Protein 3K7U (pdb70)

Nearest PDB structures (foldseek):
  3k7u-assembly1_A-2  TM=1.008E+00  e=1.791E-24  Lama glama
  5nqw-assembly1_D  TM=9.575E-01  e=3.407E-17  Lama glama
  8tft-assembly2_H  TM=9.268E-01  e=5.668E-16  Homo sapiens
  7dc7-assembly1_A  TM=9.256E-01  e=2.870E-15  Homo sapiens
  5vf6-assembly1_A  TM=9.443E-01  e=1.377E-14  Gallus gallus

Sequence (217 aa):
QLQESGGGLVQAGGSLTLSCAASGRTFSNNAMGWFRQAPGKEEREFVAAISWTGGLLFYADSVNGRFTISRDNAKRTVTLQMNSLKPEDTAVYYCAARPQGDYVTAHYDYWGQGTQVTVSS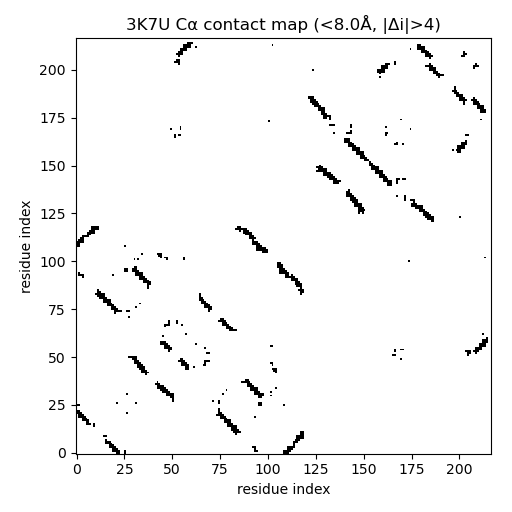VNSVTLVGVVHDIQSGFVYEDAVTQFTLTTTSIEKDHHTIRCFGELFSAEVKQKVKEGNVVCVNNGRLRLSPQLEPSYFPYIQVQPPHGQVAVIHGDR

Solvent-accessible surface area: 11402 Å² total; per-residue (Å²): 131,1,88,8,64,36,30,24,149,29,139,57,62,20,60,31,66,0,32,0,54,13,41,22,193,0,0,39,112,20,9,0,0,0,1,12,51,15,110,91,128,126,71,58,14,0,0,0,5,0,54,42,19,0,0,4,12,13,10,79,62,0,68,78,38,5,75,3,53,33,58,64,92,152,96,27,0,36,0,54,0,57,62,2,104,74,132,2,34,2,37,0,33,0,0,0,118,23,112,32,56,18,25,56,42,110,9,61,54,61,9,109,18,23,89,0,37,7,97,134,164,50,86,33,80,23,89,10,52,0,63,94,32,104,66,27,147,67,194,161,78,18,9,0,47,0,36,0,16,23,80,61,214,154,120,66,120,48,21,0,24,0,26,26,142,101,4,6,40,20,0,88,125,53,4,115,105,42,28,64,0,30,0,42,8,94,81,98,116,30,96,98,148,148,120,158,52,95,70,21,7,33,0,68,29,127,124,6,59,0,4,5,30,58,17,135,248

CATH classification: 2.60.40.10

Radius of gyration: 18.28 Å; Cα contacts (8 Å, |Δi|>4): 578; chains: 2; bounding box: 40×61×39 Å

Secondary structure (DSSP, 8-state):
-EEEE--EEE-TT--EEEEEEE-HHHHTT--EEEEEE-TTS--EEEEEE-SSS-EEEEETTTBTTEEEEEETTTTEEEEEE-S--GGG-EEEEEEEEESS-TTSS-EEEE---EEEEE-/----EEEEEEEEEEEEEESSSSEEEEEEEEEE---EEEEEEEEESHHHHHHHHHH--TT-EEEEEEEEEE---S-----EEEEE-TTT-EEEEEE---

B-factor: mean 31.29, std 9.38, range [11.21, 175.65]

Structure (mmCIF, N/CA/C/O backbone):
data_3K7U
#
_entry.id   3K7U
#
_cell.length_a   123.362
_cell.length_b   50.359
_cell.length_c   44.150
_cell.angle_alpha   90.00
_cell.angle_beta   108.97
_cell.angle_gamma   90.00
#
_symmetry.space_group_name_H-M   'C 1 2 1'
#
loop_
_entity.id
_entity.type
_entity.pdbx_description
1 polymer Antibody
2 polymer 'MP18 RNA editing complex protein'
3 water water
#
loop_
_atom_site.group_PDB
_atom_site.id
_atom_site.type_symbol
_atom_site.label_atom_id
_atom_site.label_alt_id
_atom_site.label_comp_id
_atom_site.label_asym_id
_atom_site.label_entity_id
_atom_site.label_seq_id
_atom_site.pdbx_PDB_ins_code
_atom_site.Cartn_x
_atom_site.Cartn_y
_atom_site.Cartn_z
_atom_site.occupancy
_atom_site.B_iso_or_equiv
_atom_site.auth_seq_id
_atom_site.auth_comp_id
_atom_site.auth_asym_id
_atom_site.auth_atom_id
_atom_site.pdbx_PDB_model_num
ATOM 1 N N . GLN A 1 3 ? 31.985 -42.973 16.003 1.00 39.25 3 GLN A N 1
ATOM 2 C CA . GLN A 1 3 ? 31.493 -44.295 15.469 1.00 38.73 3 GLN A CA 1
ATOM 3 C C . GLN A 1 3 ? 30.006 -44.277 14.975 1.00 37.14 3 GLN A C 1
ATOM 4 O O . GLN A 1 3 ? 29.081 -43.795 15.674 1.00 35.99 3 GLN A O 1
ATOM 10 N N . LEU A 1 4 ? 29.823 -44.810 13.763 1.00 35.35 4 LEU A N 1
ATOM 11 C CA . LEU A 1 4 ? 28.536 -44.881 13.065 1.00 34.55 4 LEU A CA 1
ATOM 12 C C . LEU A 1 4 ? 28.298 -46.295 12.532 1.00 33.33 4 LEU A C 1
ATOM 13 O O . LEU A 1 4 ? 29.177 -46.893 11.924 1.00 32.94 4 LEU A O 1
ATOM 18 N N . GLN A 1 5 ? 27.103 -46.820 12.733 1.00 33.09 5 GLN A N 1
ATOM 19 C CA . GLN A 1 5 ? 26.824 -48.178 12.292 1.00 33.73 5 GLN A CA 1
ATOM 20 C C . GLN A 1 5 ? 25.564 -48.212 11.496 1.00 31.89 5 GLN A C 1
ATOM 21 O O . GLN A 1 5 ? 24.486 -47.978 12.024 1.00 31.50 5 GLN A O 1
ATOM 27 N N . GLU A 1 6 ? 25.699 -48.528 10.221 1.00 31.43 6 GLU A N 1
ATOM 28 C CA . GLU A 1 6 ? 24.536 -48.724 9.381 1.00 31.07 6 GLU A CA 1
ATOM 29 C C . GLU A 1 6 ? 23.885 -50.059 9.623 1.00 31.55 6 GLU A C 1
ATOM 30 O O . GLU A 1 6 ? 24.556 -51.018 9.964 1.00 31.12 6 GLU A O 1
ATOM 36 N N . SER A 1 7 ? 22.573 -50.090 9.435 1.00 31.71 7 SER A N 1
ATOM 37 C CA . SER A 1 7 ? 21.819 -51.344 9.295 1.00 32.95 7 SER A CA 1
ATOM 38 C C . SER A 1 7 ? 20.640 -51.171 8.312 1.00 32.86 7 SER A C 1
ATOM 39 O O . SER A 1 7 ? 20.422 -50.069 7.742 1.00 31.81 7 SER A O 1
ATOM 42 N N . GLY A 1 8 ? 19.892 -52.255 8.099 1.00 32.30 8 GLY A N 1
ATOM 43 C CA . GLY A 1 8 ? 18.660 -52.174 7.298 1.00 32.33 8 GLY A CA 1
ATOM 44 C C . GLY A 1 8 ? 18.818 -52.542 5.844 1.00 32.10 8 GLY A C 1
ATOM 45 O O . GLY A 1 8 ? 17.819 -52.682 5.112 1.00 33.73 8 GLY A O 1
ATOM 46 N N . GLY A 1 9 ? 20.051 -52.714 5.400 1.00 32.19 9 GLY A N 1
ATOM 47 C CA . GLY A 1 9 ? 20.318 -53.124 4.022 1.00 32.36 9 GLY A CA 1
ATOM 48 C C . GLY A 1 9 ? 19.757 -54.509 3.675 1.00 33.16 9 GLY A C 1
ATOM 49 O O . GLY A 1 9 ? 19.235 -55.244 4.541 1.00 32.81 9 GLY A O 1
ATOM 50 N N . GLY A 1 10 ? 19.867 -54.897 2.413 1.00 32.92 10 GLY A N 1
ATOM 51 C CA . GLY A 1 10 ? 19.316 -56.175 2.045 1.00 33.67 10 GLY A CA 1
ATOM 52 C C . GLY A 1 10 ? 19.163 -56.358 0.563 1.00 33.88 10 GLY A C 1
ATOM 53 O O . GLY A 1 10 ? 19.548 -55.491 -0.224 1.00 33.39 10 GLY A O 1
ATOM 54 N N . LEU A 1 11 ? 18.644 -57.538 0.213 1.00 34.34 11 LEU A N 1
ATOM 55 C CA . LEU A 1 11 ? 18.365 -57.927 -1.160 1.00 34.86 11 LEU A CA 1
ATOM 56 C C . LEU A 1 11 ? 16.861 -57.703 -1.276 1.00 35.63 11 LEU A C 1
ATOM 57 O O . LEU A 1 11 ? 16.110 -57.958 -0.320 1.00 36.74 11 LEU A O 1
ATOM 62 N N . VAL A 1 12 ? 16.437 -57.138 -2.396 1.00 35.61 12 VAL A N 1
ATOM 63 C CA . VAL A 1 12 ? 15.067 -56.674 -2.570 1.00 36.04 12 VAL A CA 1
ATOM 64 C C . VAL A 1 12 ? 14.834 -56.699 -4.057 1.00 36.11 12 VAL A C 1
ATOM 65 O O . VAL A 1 12 ? 15.786 -56.712 -4.838 1.00 36.22 12 VAL A O 1
ATOM 69 N N . GLN A 1 13 ? 13.575 -56.752 -4.463 1.00 36.66 13 GLN A N 1
ATOM 70 C CA . GLN A 1 13 ? 13.259 -56.806 -5.886 1.00 37.06 13 GLN A CA 1
ATOM 71 C C . GLN A 1 13 ? 12.918 -55.400 -6.302 1.00 35.96 13 GLN A C 1
ATOM 72 O O . GLN A 1 13 ? 12.478 -54.599 -5.466 1.00 36.13 13 GLN A O 1
ATOM 78 N N . ALA A 1 14 ? 13.147 -55.106 -7.578 1.00 35.29 14 ALA A N 1
ATOM 79 C CA . ALA A 1 14 ? 12.692 -53.860 -8.201 1.00 34.85 14 ALA A CA 1
ATOM 80 C C . ALA A 1 14 ? 11.239 -53.543 -7.832 1.00 33.93 14 ALA A C 1
ATOM 81 O O . ALA A 1 14 ? 10.387 -54.442 -7.854 1.00 33.58 14 ALA A O 1
ATOM 83 N N . GLY A 1 15 ? 10.971 -52.269 -7.502 1.00 32.46 15 GLY A N 1
ATOM 84 C CA . GLY A 1 15 ? 9.660 -51.812 -7.049 1.00 31.04 15 GLY A CA 1
ATOM 85 C C . GLY A 1 15 ? 9.598 -51.869 -5.546 1.00 30.36 15 GLY A C 1
ATOM 86 O O . GLY A 1 15 ? 8.705 -51.342 -4.931 1.00 29.00 15 GLY A O 1
ATOM 87 N N . GLY A 1 16 ? 10.563 -52.532 -4.930 1.00 30.94 16 GLY A N 1
ATOM 88 C CA . GLY A 1 16 ? 10.534 -52.716 -3.485 1.00 31.25 16 GLY A CA 1
ATOM 89 C C . GLY A 1 16 ? 10.917 -51.483 -2.662 1.00 31.10 16 GLY A C 1
ATOM 90 O O . GLY A 1 16 ? 11.219 -50.457 -3.218 1.00 31.41 16 GLY A O 1
ATOM 91 N N . SER A 1 17 ? 10.866 -51.625 -1.332 1.00 31.65 17 SER A N 1
ATOM 92 C CA . SER A 1 17 ? 11.254 -50.613 -0.361 1.00 32.49 17 SER A CA 1
ATOM 93 C C . SER A 1 17 ? 12.265 -51.179 0.622 1.00 32.61 17 SER A C 1
ATOM 94 O O . SER A 1 17 ? 12.315 -52.406 0.823 1.00 33.13 17 SER A O 1
ATOM 97 N N . LEU A 1 18 ? 12.999 -50.293 1.300 1.00 31.34 18 LEU A N 1
ATOM 98 C CA . LEU A 1 18 ? 13.856 -50.687 2.432 1.00 30.71 18 LEU A CA 1
ATOM 99 C C . LEU A 1 18 ? 14.021 -49.489 3.338 1.00 30.32 18 LEU A C 1
ATOM 100 O O . LEU A 1 18 ? 13.892 -48.334 2.876 1.00 29.88 18 LEU A O 1
ATOM 105 N N . THR A 1 19 ? 14.334 -49.747 4.599 1.00 29.70 19 THR A N 1
ATOM 106 C CA . THR A 1 19 ? 14.619 -48.679 5.546 1.00 30.64 19 THR A CA 1
ATOM 107 C C . THR A 1 19 ? 16.011 -48.865 6.134 1.00 30.14 19 THR A C 1
ATOM 108 O O . THR A 1 19 ? 16.242 -49.788 6.937 1.00 30.19 19 THR A O 1
ATOM 112 N N . LEU A 1 20 ? 16.933 -47.992 5.719 1.00 28.39 20 LEU A N 1
ATOM 113 C CA . LEU A 1 20 ? 18.282 -48.002 6.254 1.00 27.68 20 LEU A CA 1
ATOM 114 C C . LEU A 1 20 ? 18.349 -47.080 7.487 1.00 28.44 20 LEU A C 1
ATOM 115 O O . LEU A 1 20 ? 17.630 -46.040 7.602 1.00 28.11 20 LEU A O 1
ATOM 120 N N . SER A 1 21 ? 19.239 -47.444 8.399 1.00 27.85 21 SER A N 1
ATOM 121 C CA . SER A 1 21 ? 19.333 -46.756 9.640 1.00 29.26 21 SER A CA 1
ATOM 122 C C . SER A 1 21 ? 20.777 -46.657 10.020 1.00 29.87 21 SER A C 1
ATOM 123 O O . SER A 1 21 ? 21.585 -47.540 9.729 1.00 30.20 21 SER A O 1
ATOM 126 N N . CYS A 1 22 ? 21.118 -45.547 10.622 1.00 30.79 22 CYS A N 1
ATOM 127 C CA . CYS A 1 22 ? 22.459 -45.312 11.053 1.00 32.16 22 CYS A CA 1
ATOM 128 C C . CYS A 1 22 ? 22.374 -44.952 12.545 1.00 32.53 22 CYS A C 1
ATOM 129 O O . CYS A 1 22 ? 21.699 -43.963 12.912 1.00 31.76 22 CYS A O 1
ATOM 132 N N . ALA A 1 23 ? 23.022 -45.759 13.403 1.00 32.27 23 ALA A N 1
ATOM 133 C CA . ALA A 1 23 ? 23.107 -45.415 14.811 1.00 32.04 23 ALA A CA 1
ATOM 134 C C . ALA A 1 23 ? 24.464 -44.764 15.001 1.00 32.13 23 ALA A C 1
ATOM 135 O O . ALA A 1 23 ? 25.455 -45.218 14.442 1.00 31.57 23 ALA A O 1
ATOM 137 N N . ALA A 1 24 ? 24.471 -43.686 15.781 1.00 33.09 24 ALA A N 1
ATOM 138 C CA . ALA A 1 24 ? 25.609 -42.787 15.943 1.00 33.95 24 ALA A CA 1
ATOM 139 C C . ALA A 1 24 ? 25.979 -42.505 17.424 1.00 34.83 24 ALA A C 1
ATOM 140 O O . ALA A 1 24 ? 25.120 -42.391 18.299 1.00 34.24 24 ALA A O 1
ATOM 142 N N . SER A 1 25 ? 27.276 -42.364 17.668 1.00 36.24 25 SER A N 1
ATOM 143 C CA . SER A 1 25 ? 27.793 -41.927 18.970 1.00 37.32 25 SER A CA 1
ATOM 144 C C . SER A 1 25 ? 27.541 -40.440 19.218 1.00 38.32 25 SER A C 1
ATOM 145 O O . SER A 1 25 ? 27.518 -39.642 18.279 1.00 38.97 25 SER A O 1
ATOM 148 N N . GLY A 1 26 ? 27.353 -40.066 20.480 1.00 38.86 26 GLY A N 1
ATOM 149 C CA . GLY A 1 26 ? 27.058 -38.673 20.828 1.00 39.35 26 GLY A CA 1
ATOM 150 C C . GLY A 1 26 ? 28.009 -37.672 20.188 1.00 39.58 26 GLY A C 1
ATOM 151 O O . GLY A 1 26 ? 27.597 -36.666 19.633 1.00 39.42 26 GLY A O 1
ATOM 152 N N . ARG A 1 27 ? 29.292 -37.975 20.297 1.00 40.10 27 ARG A N 1
ATOM 153 C CA . ARG A 1 27 ? 30.416 -37.282 19.627 1.00 40.48 27 ARG A CA 1
ATOM 154 C C . ARG A 1 27 ? 30.253 -36.966 18.108 1.00 39.12 27 ARG A C 1
ATOM 155 O O . ARG A 1 27 ? 30.565 -35.852 17.665 1.00 38.83 27 ARG A O 1
ATOM 163 N N . THR A 1 28 ? 29.780 -37.947 17.326 1.00 37.52 28 THR A N 1
ATOM 164 C CA . THR A 1 28 ? 29.621 -37.779 15.877 1.00 36.38 28 THR A CA 1
ATOM 165 C C . THR A 1 28 ? 28.274 -37.096 15.469 1.00 36.23 28 THR A C 1
ATOM 166 O O . THR A 1 28 ? 28.211 -36.384 14.463 1.00 35.39 28 THR A O 1
ATOM 170 N N . PHE A 1 29 ? 27.244 -37.277 16.299 1.00 35.74 29 PHE A N 1
ATOM 171 C CA . PHE A 1 29 ? 25.860 -36.939 15.969 1.00 35.05 29 PHE A CA 1
ATOM 172 C C . PHE A 1 29 ? 25.452 -35.565 16.485 1.00 34.78 29 PHE A C 1
ATOM 173 O O . PHE A 1 29 ? 24.744 -34.808 15.796 1.00 34.91 29 PHE A O 1
ATOM 181 N N . SER A 1 30 ? 25.907 -35.228 17.687 1.00 33.53 30 SER A N 1
ATOM 182 C CA . SER A 1 30 ? 25.391 -34.049 18.365 1.00 33.65 30 SER A CA 1
ATOM 183 C C . SER A 1 30 ? 25.667 -32.786 17.558 1.00 31.79 30 SER A C 1
ATOM 184 O O . SER A 1 30 ? 26.795 -32.577 17.122 1.00 31.17 30 SER A O 1
ATOM 187 N N . ASN A 1 31 ? 24.644 -31.948 17.388 1.00 29.94 31 ASN A N 1
ATOM 188 C CA . ASN A 1 31 ? 24.802 -30.708 16.652 1.00 29.21 31 ASN A CA 1
ATOM 189 C C . ASN A 1 31 ? 25.306 -30.906 15.212 1.00 27.35 31 ASN A C 1
ATOM 190 O O . ASN A 1 31 ? 25.727 -29.946 14.576 1.00 26.93 31 ASN A O 1
ATOM 195 N N . ASN A 1 32 ? 25.325 -32.136 14.698 1.00 25.31 32 ASN A N 1
ATOM 196 C CA . ASN A 1 32 ? 26.001 -32.354 13.415 1.00 25.52 32 ASN A CA 1
ATOM 197 C C . ASN A 1 32 ? 25.023 -32.664 12.324 1.00 24.31 32 ASN A C 1
ATOM 198 O O . ASN A 1 32 ? 24.080 -33.404 12.560 1.00 24.82 32 ASN A O 1
ATOM 203 N N . ALA A 1 33 ? 25.273 -32.139 11.127 1.00 24.17 33 ALA A N 1
ATOM 204 C CA . ALA A 1 33 ? 24.547 -32.629 9.932 1.00 23.13 33 ALA A CA 1
ATOM 205 C C . ALA A 1 33 ? 24.942 -34.076 9.655 1.00 23.36 33 ALA A C 1
ATOM 206 O O . ALA A 1 33 ? 26.139 -34.451 9.856 1.00 22.65 33 ALA A O 1
ATOM 208 N N . MET A 1 34 ? 23.999 -34.871 9.109 1.00 22.35 34 MET A N 1
ATOM 209 C CA . MET A 1 34 ? 24.231 -36.306 8.805 1.00 22.93 34 MET A CA 1
ATOM 210 C C . MET A 1 34 ? 23.928 -36.597 7.300 1.00 23.98 34 MET A C 1
ATOM 211 O O . MET A 1 34 ? 23.007 -35.978 6.718 1.00 23.29 34 MET A O 1
ATOM 216 N N . GLY A 1 35 ? 24.671 -37.506 6.675 1.00 22.82 35 GLY A N 1
ATOM 217 C CA . GLY A 1 35 ? 24.495 -37.759 5.268 1.00 23.13 35 GLY A CA 1
ATOM 218 C C . GLY A 1 35 ? 24.484 -39.207 4.914 1.00 22.87 35 GLY A C 1
ATOM 219 O O . GLY A 1 35 ? 25.065 -40.049 5.695 1.00 22.62 35 GLY A O 1
ATOM 220 N N . TRP A 1 36 ? 23.791 -39.519 3.802 1.00 20.74 36 TRP A N 1
ATOM 221 C CA . TRP A 1 36 ? 23.912 -40.788 3.099 1.00 20.39 36 TRP A CA 1
ATOM 222 C C . TRP A 1 36 ? 24.538 -40.639 1.714 1.00 21.54 36 TRP A C 1
ATOM 223 O O . TRP A 1 36 ? 24.151 -39.787 0.882 1.00 21.12 36 TRP A O 1
ATOM 234 N N . PHE A 1 37 ? 25.542 -41.489 1.465 1.00 21.80 37 PHE A N 1
ATOM 235 C CA . PHE A 1 37 ? 26.169 -41.705 0.161 1.00 20.96 37 PHE A CA 1
ATOM 236 C C . PHE A 1 37 ? 26.024 -43.149 -0.253 1.00 22.94 37 PHE A C 1
ATOM 237 O O . PHE A 1 37 ? 25.703 -44.029 0.575 1.00 24.49 37 PHE A O 1
ATOM 245 N N . ARG A 1 38 ? 26.275 -43.423 -1.525 1.00 23.56 38 ARG A N 1
ATOM 246 C CA . ARG A 1 38 ? 26.256 -44.775 -2.022 1.00 24.04 38 ARG A CA 1
ATOM 247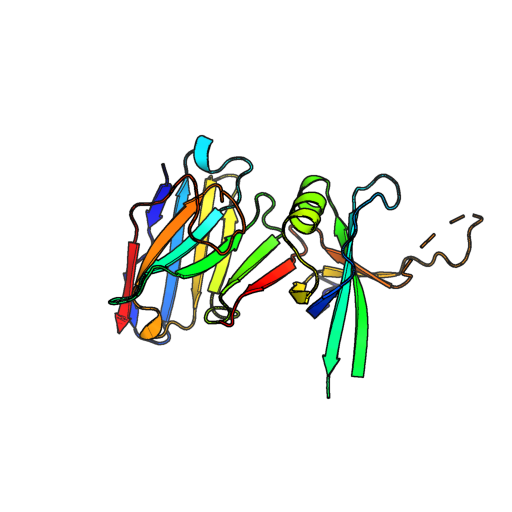 C C . ARG A 1 38 ? 27.356 -44.978 -3.052 1.00 24.52 38 ARG A C 1
ATOM 248 O O . ARG A 1 38 ? 27.830 -44.026 -3.664 1.00 25.66 38 ARG A O 1
ATOM 256 N N . GLN A 1 39 ? 27.782 -46.228 -3.241 1.00 24.73 39 GLN A N 1
ATOM 257 C CA . GLN A 1 39 ? 28.762 -46.529 -4.252 1.00 24.31 39 GLN A CA 1
ATOM 258 C C . GLN A 1 39 ? 28.379 -47.709 -5.058 1.00 24.99 39 GLN A C 1
ATOM 259 O O . GLN A 1 39 ? 28.368 -48.841 -4.545 1.00 23.92 39 GLN A O 1
ATOM 265 N N . ALA A 1 40 ? 28.075 -47.438 -6.318 1.00 24.83 40 ALA A N 1
ATOM 266 C CA . ALA A 1 40 ? 27.656 -48.452 -7.234 1.00 26.07 40 ALA A CA 1
ATOM 267 C C . ALA A 1 40 ? 28.871 -49.143 -7.834 1.00 26.78 40 ALA A C 1
ATOM 268 O O . ALA A 1 40 ? 29.951 -48.546 -7.886 1.00 25.07 40 ALA A O 1
ATOM 270 N N . PRO A 1 41 ? 28.683 -50.404 -8.326 1.00 27.89 41 PRO A N 1
ATOM 271 C CA . PRO A 1 41 ? 29.847 -51.069 -8.913 1.00 28.95 41 PRO A CA 1
ATOM 272 C C . PRO A 1 41 ? 30.447 -50.199 -10.022 1.00 29.33 41 PRO A C 1
ATOM 273 O O . PRO A 1 41 ? 29.704 -49.607 -10.793 1.00 31.39 41 PRO A O 1
ATOM 277 N N . GLY A 1 42 ? 31.768 -50.054 -10.047 1.00 29.10 42 GLY A N 1
ATOM 278 C CA . GLY A 1 42 ? 32.454 -49.323 -11.136 1.00 28.66 42 GLY A CA 1
ATOM 279 C C . GLY A 1 42 ? 32.389 -47.807 -11.068 1.00 27.74 42 GLY A C 1
ATOM 280 O O . GLY A 1 42 ? 32.838 -47.134 -12.002 1.00 29.15 42 GLY A O 1
ATOM 281 N N . LYS A 1 43 ? 31.862 -47.258 -9.978 1.00 26.96 43 LYS A N 1
ATOM 282 C CA . LYS A 1 43 ? 31.644 -45.788 -9.891 1.00 27.03 43 LYS A CA 1
ATOM 283 C C . LYS A 1 43 ? 32.176 -45.267 -8.600 1.00 26.29 43 LYS A C 1
ATOM 284 O O . LYS A 1 43 ? 32.380 -46.051 -7.636 1.00 24.93 43 LYS A O 1
ATOM 290 N N . GLU A 1 44 ? 32.470 -43.974 -8.565 1.00 25.77 44 GLU A N 1
ATOM 291 C CA A GLU A 1 44 ? 32.905 -43.396 -7.296 0.50 26.44 44 GLU A CA 1
ATOM 292 C CA B GLU A 1 44 ? 32.887 -43.335 -7.323 0.50 26.15 44 GLU A CA 1
ATOM 293 C C . GLU A 1 44 ? 31.656 -43.229 -6.440 1.00 26.17 44 GLU A C 1
ATOM 294 O O . GLU A 1 44 ? 30.514 -43.291 -6.924 1.00 25.88 44 GLU A O 1
ATOM 315 N N . ARG A 1 45 ? 31.866 -43.064 -5.163 1.00 26.41 45 ARG A N 1
ATOM 316 C CA . ARG A 1 45 ? 30.733 -42.868 -4.344 1.00 27.84 45 ARG A CA 1
ATOM 317 C C . ARG A 1 45 ? 30.055 -41.497 -4.565 1.00 26.10 45 ARG A C 1
ATOM 318 O O . ARG A 1 45 ? 30.737 -40.493 -4.830 1.00 26.19 45 ARG A O 1
ATOM 326 N N . GLU A 1 46 ? 28.732 -41.530 -4.497 1.00 23.80 46 GLU A N 1
ATOM 327 C CA . GLU A 1 46 ? 27.898 -40.381 -4.797 1.00 24.33 46 GLU A CA 1
ATOM 328 C C . GLU A 1 46 ? 26.910 -40.079 -3.712 1.00 22.93 46 GLU A C 1
ATOM 329 O O . GLU A 1 46 ? 26.528 -40.924 -2.890 1.00 18.62 46 GLU A O 1
ATOM 335 N N . PHE A 1 47 ? 26.465 -38.831 -3.754 1.00 23.62 47 PHE A N 1
ATOM 336 C CA . PHE A 1 47 ? 25.500 -38.317 -2.797 1.00 23.31 47 PHE A CA 1
ATOM 337 C C . PHE A 1 47 ? 24.139 -38.895 -3.012 1.00 23.17 47 PHE A C 1
ATOM 338 O O . PHE A 1 47 ? 23.709 -39.129 -4.132 1.00 20.44 47 PHE A O 1
ATOM 346 N N . VAL A 1 48 ? 23.482 -39.144 -1.888 1.00 22.69 48 VAL A N 1
ATOM 347 C CA . VAL A 1 48 ? 22.160 -39.634 -1.849 1.00 22.33 48 VAL A CA 1
ATOM 348 C C . VAL A 1 48 ? 21.249 -38.615 -1.157 1.00 23.46 48 VAL A C 1
ATOM 349 O O . VAL A 1 48 ? 20.347 -38.076 -1.814 1.00 23.28 48 VAL A O 1
ATOM 353 N N . ALA A 1 49 ? 21.515 -38.282 0.117 1.00 23.91 49 ALA A N 1
ATOM 354 C CA . ALA A 1 49 ? 20.625 -37.440 0.917 1.00 23.18 49 ALA A CA 1
ATOM 355 C C . ALA A 1 49 ? 21.420 -36.949 2.153 1.00 25.51 49 ALA A C 1
ATOM 356 O O . ALA A 1 49 ? 22.405 -37.604 2.540 1.00 26.25 49 ALA A O 1
ATOM 358 N N . ALA A 1 50 ? 21.029 -35.826 2.739 1.00 24.47 50 ALA A N 1
ATOM 359 C CA . ALA A 1 50 ? 21.678 -35.262 3.974 1.00 24.37 50 ALA A CA 1
ATOM 360 C C . ALA A 1 50 ? 20.625 -34.436 4.703 1.00 24.24 50 ALA A C 1
ATOM 361 O O . ALA A 1 50 ? 19.620 -33.980 4.085 1.00 23.34 50 ALA A O 1
ATOM 363 N N . ILE A 1 51 ? 20.821 -34.230 5.997 1.00 24.37 51 ILE A N 1
ATOM 364 C CA . ILE A 1 51 ? 19.798 -33.653 6.898 1.00 23.39 51 ILE A CA 1
ATOM 365 C C . ILE A 1 51 ? 20.520 -32.804 7.976 1.00 24.70 51 ILE A C 1
ATOM 366 O O . ILE A 1 51 ? 21.549 -33.244 8.577 1.00 24.99 51 ILE A O 1
ATOM 371 N N . SER A 1 52 ? 20.134 -31.562 8.126 1.00 24.00 52 SER A N 1
ATOM 372 C CA . SER A 1 52 ? 20.786 -30.703 9.111 1.00 24.56 52 SER A CA 1
ATOM 373 C C . SER A 1 52 ? 20.548 -31.203 10.546 1.00 25.42 52 SER A C 1
ATOM 374 O O . SER A 1 52 ? 19.779 -32.124 10.788 1.00 23.88 52 SER A O 1
ATOM 377 N N . TRP A 1 53 ? 21.207 -30.536 11.511 1.00 27.93 53 TRP A N 1
ATOM 378 C CA . TRP A 1 53 ? 21.011 -30.853 12.926 1.00 27.82 53 TRP A CA 1
ATOM 379 C C . TRP A 1 53 ? 19.501 -30.770 13.318 1.00 28.16 53 TRP A C 1
ATOM 380 O O . TRP A 1 53 ? 18.927 -31.720 13.902 1.00 27.32 53 TRP A O 1
ATOM 391 N N . THR A 1 54 ? 18.849 -29.643 12.998 1.00 27.32 54 THR A N 1
ATOM 392 C CA . THR A 1 54 ? 17.435 -29.480 13.380 1.00 27.22 54 THR A CA 1
ATOM 393 C C . THR A 1 54 ? 16.502 -30.435 12.619 1.00 26.30 54 THR A C 1
ATOM 394 O O . THR A 1 54 ? 15.352 -30.645 13.019 1.00 25.50 54 THR A O 1
ATOM 398 N N . GLY A 1 55 ? 16.972 -31.008 11.533 1.00 25.81 55 GLY A N 1
ATOM 399 C CA . GLY A 1 55 ? 16.071 -31.798 10.634 1.00 26.16 55 GLY A CA 1
ATOM 400 C C . GLY A 1 55 ? 15.191 -30.932 9.677 1.00 25.87 55 GLY A C 1
ATOM 401 O O . GLY A 1 55 ? 14.423 -31.464 8.878 1.00 27.30 55 GLY A O 1
ATOM 402 N N . GLY A 1 56 ? 15.315 -29.608 9.752 1.00 25.57 56 GLY A N 1
ATOM 403 C CA . GLY A 1 56 ? 14.522 -28.706 8.916 1.00 26.01 56 GLY A CA 1
ATOM 404 C C . GLY A 1 56 ? 15.096 -28.508 7.517 1.00 25.72 56 GLY A C 1
ATOM 405 O O . GLY A 1 56 ? 14.373 -28.115 6.632 1.00 26.59 56 GLY A O 1
ATOM 406 N N . LEU A 1 57 ? 16.385 -28.770 7.334 1.00 24.53 57 LEU A N 1
ATOM 407 C CA . LEU A 1 57 ? 17.075 -28.619 6.078 1.00 24.02 57 LEU A CA 1
ATOM 408 C C . LEU A 1 57 ? 17.575 -29.974 5.588 1.00 26.20 57 LEU A C 1
ATOM 409 O O . LEU A 1 57 ? 18.410 -30.672 6.269 1.00 25.03 57 LEU A O 1
ATOM 414 N N . LEU A 1 58 ? 17.081 -30.318 4.382 1.00 24.69 58 LEU A N 1
ATOM 415 C CA . LEU A 1 58 ? 17.340 -31.597 3.727 1.00 25.81 58 LEU A CA 1
ATOM 416 C C . LEU A 1 58 ? 17.990 -31.346 2.386 1.00 24.93 58 LEU A C 1
ATOM 417 O O . LEU A 1 58 ? 17.799 -30.235 1.759 1.00 24.75 58 LEU A O 1
ATOM 422 N N . PHE A 1 59 ? 18.828 -32.290 1.986 1.00 23.15 59 PHE A N 1
ATOM 423 C CA . PHE A 1 59 ? 19.385 -32.333 0.613 1.00 23.28 59 PHE A CA 1
ATOM 424 C C . PHE A 1 59 ? 19.094 -33.705 -0.017 1.00 22.91 59 PHE A C 1
ATOM 425 O O . PHE A 1 59 ? 19.238 -34.742 0.666 1.00 22.94 59 PHE A O 1
ATOM 433 N N . TYR A 1 60 ? 18.671 -33.713 -1.283 1.00 23.12 60 TYR A N 1
ATOM 434 C CA . TYR A 1 60 ? 18.409 -34.954 -2.063 1.00 24.25 60 TYR A CA 1
ATOM 435 C C . TYR A 1 60 ? 19.095 -34.917 -3.456 1.00 24.92 60 TYR A C 1
ATOM 436 O O . TYR A 1 60 ? 19.023 -33.898 -4.179 1.00 23.73 60 TYR A O 1
ATOM 445 N N . ALA A 1 61 ? 19.766 -36.022 -3.812 1.00 22.50 61 ALA A N 1
ATOM 446 C CA . ALA A 1 61 ? 20.286 -36.214 -5.143 1.00 23.49 61 ALA A CA 1
ATOM 447 C C . ALA A 1 61 ? 19.068 -36.234 -6.095 1.00 23.85 61 ALA A C 1
ATOM 448 O O . ALA A 1 61 ? 18.014 -36.780 -5.763 1.00 22.25 61 ALA A O 1
ATOM 450 N N . ASP A 1 62 ? 19.206 -35.597 -7.244 1.00 25.68 62 ASP A N 1
ATOM 451 C CA . ASP A 1 62 ? 18.050 -35.513 -8.142 1.00 28.45 62 ASP A CA 1
ATOM 452 C C . ASP A 1 62 ? 17.580 -36.912 -8.587 1.00 29.23 62 ASP A C 1
ATOM 453 O O . ASP A 1 62 ? 16.377 -37.131 -8.675 1.00 30.61 62 ASP A O 1
ATOM 458 N N . SER A 1 63 ? 18.499 -37.878 -8.718 1.00 29.29 63 SER A N 1
ATOM 459 C CA . SER A 1 63 ? 18.124 -39.281 -9.049 1.00 30.30 63 SER A CA 1
ATOM 460 C C . SER A 1 63 ? 17.270 -40.067 -8.024 1.00 30.14 63 SER A C 1
ATOM 461 O O . SER A 1 63 ? 16.826 -41.173 -8.303 1.00 30.78 63 SER A O 1
ATOM 464 N N . VAL A 1 64 ? 17.074 -39.502 -6.836 1.00 28.99 64 VAL A N 1
ATOM 465 C CA . VAL A 1 64 ? 16.490 -40.176 -5.699 1.00 28.52 64 VAL A CA 1
ATOM 466 C C . VAL A 1 64 ? 15.318 -39.334 -5.163 1.00 29.27 64 VAL A C 1
ATOM 467 O O . VAL A 1 64 ? 14.502 -39.812 -4.406 1.00 28.36 64 VAL A O 1
ATOM 471 N N . ASN A 1 65 ? 15.250 -38.068 -5.591 1.00 31.08 65 ASN A N 1
ATOM 472 C CA . ASN A 1 65 ? 14.260 -37.106 -5.125 1.00 31.56 65 ASN A CA 1
ATOM 473 C C . ASN A 1 65 ? 12.853 -37.572 -5.416 1.00 31.79 65 ASN A C 1
ATOM 474 O O . ASN A 1 65 ? 12.539 -37.876 -6.561 1.00 31.21 65 ASN A O 1
ATOM 479 N N . GLY A 1 66 ? 12.020 -37.611 -4.375 1.00 31.15 66 GLY A N 1
ATOM 480 C CA . GLY A 1 66 ? 10.668 -38.043 -4.513 1.00 31.68 66 GLY A CA 1
ATOM 481 C C . GLY A 1 66 ? 10.459 -39.551 -4.464 1.00 32.11 66 GLY A C 1
ATOM 482 O O . GLY A 1 66 ? 9.316 -39.991 -4.581 1.00 32.17 66 GLY A O 1
ATOM 483 N N . ARG A 1 67 ? 11.548 -40.325 -4.294 1.00 31.26 67 ARG A N 1
ATOM 484 C CA . ARG A 1 67 ? 11.495 -41.745 -3.953 1.00 31.02 67 ARG A CA 1
ATOM 485 C C . ARG A 1 67 ? 12.098 -42.063 -2.585 1.00 31.35 67 ARG A C 1
ATOM 486 O O . ARG A 1 67 ? 11.740 -43.068 -1.998 1.00 31.03 67 ARG A O 1
ATOM 494 N N . PHE A 1 68 ? 13.051 -41.256 -2.104 1.00 30.39 68 PHE A N 1
ATOM 495 C CA . PHE A 1 68 ? 13.741 -41.542 -0.850 1.00 29.72 68 PHE A CA 1
ATOM 496 C C . PHE A 1 68 ? 13.410 -40.460 0.095 1.00 29.03 68 PHE A C 1
ATOM 497 O O . PHE A 1 68 ? 13.240 -39.311 -0.344 1.00 29.37 68 PHE A O 1
ATOM 505 N N . THR A 1 69 ? 13.363 -40.773 1.398 1.00 27.89 69 THR A N 1
ATOM 506 C CA . THR A 1 69 ? 13.165 -39.748 2.409 1.00 26.93 69 THR A CA 1
ATOM 507 C C . THR A 1 69 ? 14.197 -39.931 3.481 1.00 26.79 69 THR A C 1
ATOM 508 O O . THR A 1 69 ? 14.412 -41.049 3.984 1.00 27.43 69 THR A O 1
ATOM 512 N N . ILE A 1 70 ? 14.839 -38.848 3.859 1.00 25.19 70 ILE A N 1
ATOM 513 C CA . ILE A 1 70 ? 15.788 -38.906 4.937 1.00 25.19 70 ILE A CA 1
ATOM 514 C C . ILE A 1 70 ? 15.117 -38.250 6.160 1.00 26.46 70 ILE A C 1
ATOM 515 O O . ILE A 1 70 ? 14.360 -37.302 5.999 1.00 25.25 70 ILE A O 1
ATOM 520 N N . SER A 1 71 ? 15.406 -38.785 7.357 1.00 27.30 71 SER A N 1
ATOM 521 C CA . SER A 1 71 ? 14.918 -38.274 8.657 1.00 28.61 71 SER A CA 1
ATOM 522 C C . SER A 1 71 ? 15.948 -38.571 9.749 1.00 28.07 71 SER A C 1
ATOM 523 O O . SER A 1 71 ? 16.870 -39.348 9.540 1.00 28.94 71 SER A O 1
ATOM 526 N N . ARG A 1 72 ? 15.846 -37.917 10.888 1.00 28.26 72 ARG A N 1
ATOM 527 C CA . ARG A 1 72 ? 16.763 -38.178 12.008 1.00 28.10 72 ARG A CA 1
ATOM 528 C C . ARG A 1 72 ? 15.944 -38.161 13.310 1.00 29.40 72 ARG A C 1
ATOM 529 O O . ARG A 1 72 ? 14.870 -37.547 13.370 1.00 27.72 72 ARG A O 1
ATOM 537 N N . ASP A 1 73 ? 16.465 -38.847 14.338 1.00 30.45 73 ASP A N 1
ATOM 538 C CA . ASP A 1 73 ? 15.837 -38.891 15.697 1.00 31.06 73 ASP A CA 1
ATOM 539 C C . ASP A 1 73 ? 16.909 -38.445 16.656 1.00 31.69 73 ASP A C 1
ATOM 540 O O . ASP A 1 73 ? 17.863 -39.199 16.914 1.00 30.46 73 ASP A O 1
ATOM 545 N N . ASN A 1 74 ? 16.839 -37.203 17.121 1.00 33.08 74 ASN A N 1
ATOM 546 C CA . ASN A 1 74 ? 17.902 -36.688 18.007 1.00 34.32 74 ASN A CA 1
ATOM 547 C C . ASN A 1 74 ? 17.881 -37.321 19.451 1.00 35.82 74 ASN A C 1
ATOM 548 O O . ASN A 1 74 ? 18.867 -37.177 20.205 1.00 34.93 74 ASN A O 1
ATOM 553 N N . ALA A 1 75 ? 16.811 -38.083 19.753 1.00 37.30 75 ALA A N 1
ATOM 554 C CA . ALA A 1 75 ? 16.693 -38.892 20.996 1.00 38.56 75 ALA A CA 1
ATOM 555 C C . ALA A 1 75 ? 17.503 -40.194 20.931 1.00 39.01 75 ALA A C 1
ATOM 556 O O . ALA A 1 75 ? 18.306 -40.485 21.836 1.00 39.61 75 ALA A O 1
ATOM 558 N N . LYS A 1 76 ? 17.295 -40.946 19.851 1.00 38.90 76 LYS A N 1
ATOM 559 C CA . LYS A 1 76 ? 17.949 -42.242 19.624 1.00 38.94 76 LYS A CA 1
ATOM 560 C C . LYS A 1 76 ? 19.318 -42.078 18.950 1.00 38.07 76 LYS A C 1
ATOM 561 O O . LYS A 1 76 ? 20.034 -43.054 18.748 1.00 38.22 76 LYS A O 1
ATOM 567 N N . ARG A 1 77 ? 19.681 -40.843 18.610 1.00 37.15 77 ARG A N 1
ATOM 568 C CA . ARG A 1 77 ? 20.869 -40.565 17.800 1.00 36.07 77 ARG A CA 1
ATOM 569 C C . ARG A 1 77 ? 20.903 -41.414 16.502 1.00 34.28 77 ARG A C 1
ATOM 570 O O . ARG A 1 77 ? 21.930 -42.040 16.188 1.00 34.40 77 ARG A O 1
ATOM 578 N N . THR A 1 78 ? 19.779 -41.481 15.782 1.00 32.23 78 THR A N 1
ATOM 579 C CA . THR A 1 78 ? 19.711 -42.235 14.508 1.00 30.92 78 THR A CA 1
ATOM 580 C C . THR A 1 78 ? 19.433 -41.286 13.322 1.00 29.98 78 THR A C 1
ATOM 581 O O . THR A 1 78 ? 18.870 -40.200 13.521 1.00 29.88 78 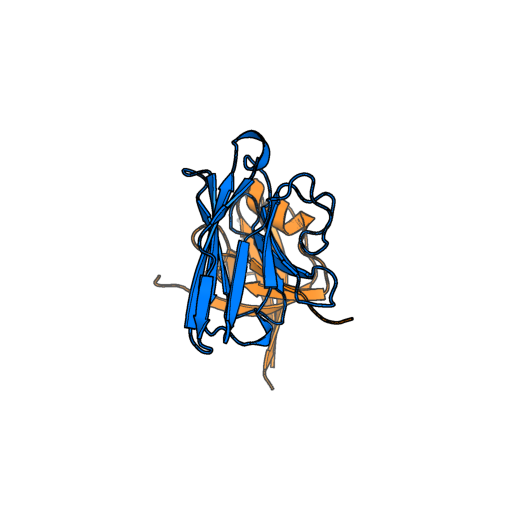THR A O 1
ATOM 585 N N . VAL A 1 79 ? 19.891 -41.690 12.137 1.00 29.20 79 VAL A N 1
ATOM 586 C CA . VAL A 1 79 ? 19.475 -41.125 10.829 1.00 28.55 79 VAL A CA 1
ATOM 587 C C . VAL A 1 79 ? 18.877 -42.297 10.070 1.00 27.91 79 VAL A C 1
ATOM 588 O O . VAL A 1 79 ? 19.450 -43.390 10.070 1.00 27.54 79 VAL A O 1
ATOM 592 N N . THR A 1 80 ? 17.737 -42.059 9.429 1.00 27.07 80 THR A N 1
ATOM 593 C CA . THR A 1 80 ? 16.995 -43.055 8.658 1.00 26.34 80 THR A CA 1
ATOM 594 C C . THR A 1 80 ? 16.888 -42.628 7.192 1.00 25.82 80 THR A C 1
ATOM 595 O O . THR A 1 80 ? 16.789 -41.413 6.879 1.00 24.79 80 THR A O 1
ATOM 599 N N . LEU A 1 81 ? 16.959 -43.602 6.294 1.00 24.72 81 LEU A N 1
ATOM 600 C CA . LEU A 1 81 ? 16.784 -43.386 4.848 1.00 25.00 81 LEU A CA 1
ATOM 601 C C . LEU A 1 81 ? 15.761 -44.383 4.388 1.00 26.09 81 LEU A C 1
ATOM 602 O O . LEU A 1 81 ? 16.027 -45.636 4.324 1.00 24.63 81 LEU A O 1
ATOM 607 N N . GLN A 1 82 ? 14.587 -43.847 4.100 1.00 26.34 82 GLN A N 1
ATOM 608 C CA . GLN A 1 82 ? 13.492 -44.660 3.633 1.00 27.66 82 GLN A CA 1
ATOM 609 C C . GLN A 1 82 ? 13.603 -44.667 2.149 1.00 28.34 82 GLN A C 1
ATOM 610 O O . GLN A 1 82 ? 13.528 -43.621 1.503 1.00 27.77 82 GLN A O 1
ATOM 616 N N . MET A 1 83 ? 13.857 -45.843 1.608 1.00 28.75 83 MET A N 1
ATOM 617 C CA . MET A 1 83 ? 13.956 -46.015 0.172 1.00 30.55 83 MET A CA 1
ATOM 618 C C . MET A 1 83 ? 12.739 -46.672 -0.371 1.00 30.98 83 MET A C 1
ATOM 619 O O . MET A 1 83 ? 12.482 -47.845 -0.033 1.00 31.69 83 MET A O 1
ATOM 624 N N . ASN A 1 84 ? 12.042 -45.967 -1.260 1.00 31.23 84 ASN A N 1
ATOM 625 C CA . ASN A 1 84 ? 10.836 -46.497 -1.894 1.00 32.19 84 ASN A CA 1
ATOM 626 C C . ASN A 1 84 ? 11.122 -46.609 -3.366 1.00 31.73 84 ASN A C 1
ATOM 627 O O . ASN A 1 84 ? 12.054 -45.984 -3.876 1.00 31.25 84 ASN A O 1
ATOM 632 N N . SER A 1 85 ? 10.357 -47.453 -4.048 1.00 31.13 85 SER A N 1
ATOM 633 C CA . SER A 1 85 ? 10.409 -47.531 -5.502 1.00 31.32 85 SER A CA 1
ATOM 634 C C . SER A 1 85 ? 11.793 -47.853 -6.050 1.00 31.30 85 SER A C 1
ATOM 635 O O . SER A 1 85 ? 12.225 -47.301 -7.072 1.00 31.62 85 SER A O 1
ATOM 638 N N . LEU A 1 86 ? 12.470 -48.780 -5.377 1.00 31.56 86 LEU A N 1
ATOM 639 C CA . LEU A 1 86 ? 13.837 -49.151 -5.727 1.00 30.64 86 LEU A CA 1
ATOM 640 C C . LEU A 1 86 ? 14.009 -49.717 -7.172 1.00 31.19 86 LEU A C 1
ATOM 641 O O . LEU A 1 86 ? 13.160 -50.478 -7.663 1.00 30.69 86 LEU A O 1
ATOM 646 N N . LYS A 1 87 ? 15.117 -49.321 -7.817 1.00 31.60 87 LYS A N 1
ATOM 647 C CA . LYS A 1 87 ? 15.512 -49.744 -9.168 1.00 33.98 87 LYS A CA 1
ATOM 648 C C . LYS A 1 87 ? 16.848 -50.514 -9.102 1.00 34.78 87 LYS A C 1
ATOM 649 O O . LYS A 1 87 ? 17.642 -50.293 -8.160 1.00 33.86 87 LYS A O 1
ATOM 655 N N . PRO A 1 88 ? 17.128 -51.382 -10.122 1.00 35.86 88 PRO A N 1
ATOM 656 C CA . PRO A 1 88 ? 18.453 -52.002 -10.285 1.00 35.83 88 PRO A CA 1
ATOM 657 C C . PRO A 1 88 ? 19.622 -51.026 -10.069 1.00 34.85 88 PRO A C 1
ATOM 658 O O . PRO A 1 88 ? 20.559 -51.356 -9.324 1.00 34.70 88 PRO A O 1
ATOM 662 N N . GLU A 1 89 ? 19.511 -49.837 -10.665 1.00 33.63 89 GLU A N 1
ATOM 663 C CA . GLU A 1 89 ? 20.512 -48.756 -10.566 1.00 33.08 89 GLU A CA 1
ATOM 664 C C . GLU A 1 89 ? 20.770 -48.229 -9.147 1.00 31.17 89 GLU A C 1
ATOM 665 O O . GLU A 1 89 ? 21.719 -47.461 -8.935 1.00 31.71 89 GLU A O 1
ATOM 671 N N . ASP A 1 90 ? 19.922 -48.625 -8.206 1.00 28.67 90 ASP A N 1
ATOM 672 C CA . ASP A 1 90 ? 20.069 -48.282 -6.829 1.00 27.16 90 ASP A CA 1
ATOM 673 C C . ASP A 1 90 ? 20.977 -49.249 -6.086 1.00 27.17 90 ASP A C 1
ATOM 674 O O . ASP A 1 90 ? 21.300 -49.006 -4.867 1.00 26.35 90 ASP A O 1
ATOM 679 N N . THR A 1 91 ? 21.379 -50.333 -6.777 1.00 26.54 91 THR A N 1
ATOM 680 C CA . THR A 1 91 ? 22.319 -51.346 -6.225 1.00 24.90 91 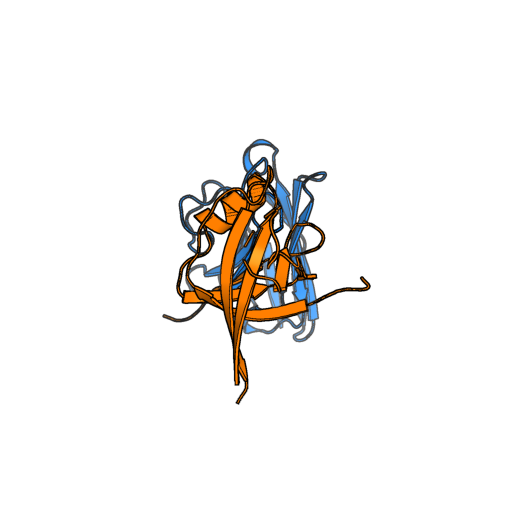THR A CA 1
ATOM 681 C C . THR A 1 91 ? 23.644 -50.680 -5.804 1.00 24.45 91 THR A C 1
ATOM 682 O O . THR A 1 91 ? 24.322 -50.067 -6.657 1.00 21.60 91 THR A O 1
ATOM 686 N N . ALA A 1 92 ? 24.019 -50.753 -4.513 1.00 22.90 92 ALA A N 1
ATOM 687 C CA . ALA A 1 92 ? 25.243 -50.070 -4.074 1.00 24.01 92 ALA A CA 1
ATOM 688 C C . ALA A 1 92 ? 25.546 -50.445 -2.672 1.00 24.98 92 ALA A C 1
ATOM 689 O O . ALA A 1 92 ? 24.677 -50.979 -2.010 1.00 26.21 92 ALA A O 1
ATOM 691 N N . VAL A 1 93 ? 26.754 -50.167 -2.192 1.00 26.40 93 VAL A N 1
ATOM 692 C CA . VAL A 1 93 ? 26.947 -50.086 -0.735 1.00 26.64 93 VAL A CA 1
ATOM 693 C C . VAL A 1 93 ? 26.565 -48.660 -0.332 1.00 26.57 93 VAL A C 1
ATOM 694 O O . VAL A 1 93 ? 26.923 -47.667 -1.052 1.00 25.11 93 VAL A O 1
ATOM 698 N N . TYR A 1 94 ? 25.781 -48.548 0.752 1.00 26.34 94 TYR A N 1
ATOM 699 C CA . TYR A 1 94 ? 25.308 -47.278 1.237 1.00 26.57 94 TYR A CA 1
ATOM 700 C C . TYR A 1 94 ? 26.007 -47.015 2.575 1.00 27.78 94 TYR A C 1
ATOM 701 O O . TYR A 1 94 ? 26.062 -47.901 3.494 1.00 29.73 94 TYR A O 1
ATOM 710 N N . TYR A 1 95 ? 26.513 -45.803 2.682 1.00 27.03 95 TYR A N 1
ATOM 711 C CA . TYR A 1 95 ? 27.375 -45.307 3.778 1.00 27.43 95 TYR A CA 1
ATOM 712 C C . TYR A 1 95 ? 26.693 -44.123 4.433 1.00 28.21 95 TYR A C 1
ATOM 713 O O . TYR A 1 95 ? 26.237 -43.183 3.737 1.00 27.00 95 TYR A O 1
ATOM 722 N N . CYS A 1 96 ? 26.658 -44.138 5.762 1.00 27.61 96 CYS A N 1
ATOM 723 C CA . CYS A 1 96 ? 26.225 -43.004 6.545 1.00 29.09 96 CYS A CA 1
ATOM 724 C C . CYS A 1 96 ? 27.479 -42.214 6.846 1.00 27.54 96 CYS A C 1
ATOM 725 O O . CYS A 1 96 ? 28.585 -42.793 6.934 1.00 27.26 96 CYS A O 1
ATOM 728 N N . ALA A 1 97 ? 27.323 -40.898 6.980 1.00 25.77 97 ALA A N 1
ATOM 729 C CA . ALA A 1 97 ? 28.422 -39.989 7.289 1.00 24.70 97 ALA A CA 1
ATOM 730 C C . ALA A 1 97 ? 27.948 -38.893 8.246 1.00 25.22 97 ALA A C 1
ATOM 731 O O . ALA A 1 97 ? 26.744 -38.579 8.301 1.00 24.83 97 ALA A O 1
ATOM 733 N N . ALA A 1 98 ? 28.880 -38.327 9.014 1.00 25.68 98 ALA A N 1
ATOM 734 C CA . ALA A 1 98 ? 28.560 -37.287 9.946 1.00 25.22 98 ALA A CA 1
ATOM 735 C C . ALA A 1 98 ? 29.606 -36.228 9.950 1.00 26.60 98 ALA A C 1
ATOM 736 O O . ALA A 1 98 ? 30.784 -36.515 9.822 1.00 26.87 98 ALA A O 1
ATOM 738 N N . ARG A 1 99 ? 29.158 -34.987 10.058 1.00 27.31 99 ARG A N 1
ATOM 739 C CA . ARG A 1 99 ? 30.020 -33.804 10.204 1.00 29.11 99 ARG A CA 1
ATOM 740 C C . ARG A 1 99 ? 30.698 -33.417 8.921 1.00 28.54 99 ARG A C 1
ATOM 741 O O . ARG A 1 99 ? 31.895 -33.628 8.749 1.00 28.37 99 ARG A O 1
ATOM 749 N N . PRO A 1 100 ? 29.926 -32.791 8.010 1.00 28.45 100 PRO A N 1
ATOM 750 C CA . PRO A 1 100 ? 30.485 -32.465 6.719 1.00 27.46 100 PRO A CA 1
ATOM 751 C C . PRO A 1 100 ? 31.573 -31.381 6.860 1.00 27.00 100 PRO A C 1
ATOM 752 O O . PRO A 1 100 ? 31.388 -30.458 7.671 1.00 24.35 100 PRO A O 1
ATOM 756 N N . GLN A 1 101 ? 32.673 -31.503 6.093 1.00 25.45 101 GLN A N 1
ATOM 757 C CA . GLN A 1 101 ? 33.748 -30.488 6.145 1.00 26.06 101 GLN A CA 1
ATOM 758 C C . GLN A 1 101 ? 33.434 -29.263 5.256 1.00 25.83 101 GLN A C 1
ATOM 759 O O . GLN A 1 101 ? 34.097 -28.210 5.342 1.00 25.83 101 GLN A O 1
ATOM 765 N N . GLY A 1 102 ? 32.420 -29.412 4.402 1.00 25.86 102 GLY A N 1
ATOM 766 C CA . GLY A 1 102 ? 32.030 -28.359 3.479 1.00 26.32 102 GLY A CA 1
ATOM 767 C C . GLY A 1 102 ? 30.582 -28.496 3.087 1.00 26.72 102 GLY A C 1
ATOM 768 O O . GLY A 1 102 ? 29.734 -28.533 3.952 1.00 28.09 102 GLY A O 1
ATOM 769 N N . ASP A 1 103 ? 30.291 -28.561 1.789 1.00 27.55 103 ASP A N 1
ATOM 770 C CA . ASP A 1 103 ? 28.881 -28.661 1.343 1.00 28.25 103 ASP A CA 1
ATOM 771 C C . ASP A 1 103 ? 28.380 -30.069 1.630 1.00 28.06 103 ASP A C 1
ATOM 772 O O . ASP A 1 103 ? 29.186 -31.005 1.526 1.00 30.26 103 ASP A O 1
ATOM 777 N N . TYR A 1 104 ? 27.121 -30.215 2.062 1.00 26.69 104 TYR A N 1
ATOM 778 C CA . TYR A 1 104 ? 26.540 -31.495 2.461 1.00 26.47 104 TYR A CA 1
ATOM 779 C C . TYR A 1 104 ? 26.607 -32.576 1.396 1.00 26.79 104 TYR A C 1
ATOM 780 O O . TYR A 1 104 ? 26.695 -33.800 1.738 1.00 25.31 104 TYR A O 1
ATOM 789 N N . VAL A 1 105 ? 26.642 -32.127 0.122 1.00 27.02 105 VAL A N 1
ATOM 790 C CA . VAL A 1 105 ? 26.593 -32.992 -1.069 1.00 26.49 105 VAL A CA 1
ATOM 791 C C . VAL A 1 105 ? 27.918 -33.576 -1.530 1.00 26.74 105 VAL A C 1
ATOM 792 O O . VA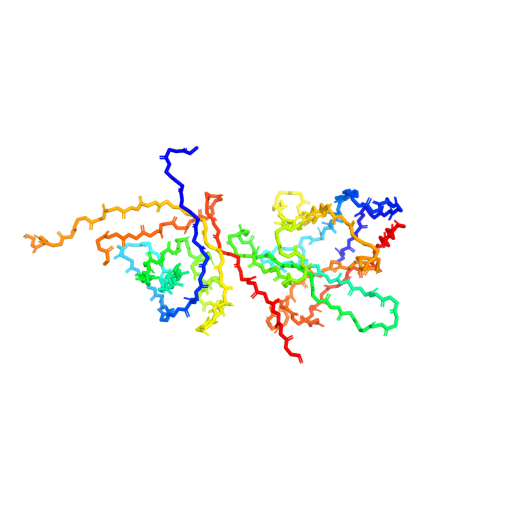L A 1 105 ? 27.922 -34.437 -2.403 1.00 26.83 105 VAL A O 1
ATOM 796 N N . THR A 1 106 ? 29.053 -33.130 -0.973 1.00 26.15 106 THR A N 1
ATOM 797 C CA . THR A 1 106 ? 30.339 -33.651 -1.390 1.00 25.72 106 THR A CA 1
ATOM 798 C C . THR A 1 106 ? 30.817 -34.653 -0.310 1.00 25.95 106 THR A C 1
ATOM 799 O O . THR A 1 106 ? 30.485 -34.485 0.884 1.00 23.47 106 THR A O 1
ATOM 803 N N . ALA A 1 107 ? 31.579 -35.656 -0.764 1.00 25.24 107 ALA A N 1
ATOM 804 C CA . ALA A 1 107 ? 32.023 -36.764 0.064 1.00 26.87 107 ALA A CA 1
ATOM 805 C C . ALA A 1 107 ? 33.198 -36.392 0.978 1.00 26.97 107 ALA A C 1
ATOM 806 O O . ALA A 1 107 ? 34.240 -37.019 0.954 1.00 28.48 107 ALA A O 1
ATOM 808 N N . HIS A 1 108 ? 33.029 -35.339 1.768 1.00 26.92 108 HIS A N 1
ATOM 809 C CA . HIS A 1 108 ? 34.103 -34.840 2.657 1.00 27.29 108 HIS A CA 1
ATOM 810 C C . HIS A 1 108 ? 33.456 -34.673 4.001 1.00 26.98 108 HIS A C 1
ATOM 811 O O . HIS A 1 108 ? 32.793 -33.667 4.226 1.00 27.01 108 HIS A O 1
ATOM 818 N N . TYR A 1 109 ? 33.519 -35.743 4.806 1.00 26.14 109 TYR A N 1
ATOM 819 C CA . TYR A 1 109 ? 32.904 -35.793 6.115 1.00 26.26 109 TYR A CA 1
ATOM 820 C C . TYR A 1 109 ? 33.960 -36.346 7.102 1.00 26.77 109 TYR A C 1
ATOM 821 O O . TYR A 1 109 ? 34.783 -37.194 6.714 1.00 26.90 109 TYR A O 1
ATOM 830 N N . ASP A 1 110 ? 33.941 -35.839 8.330 1.00 26.84 110 ASP A N 1
ATOM 831 C CA . ASP A 1 110 ? 34.870 -36.308 9.376 1.00 27.59 110 ASP A CA 1
ATOM 832 C C . ASP A 1 110 ? 34.662 -37.788 9.718 1.00 27.53 110 ASP A C 1
ATOM 833 O O . ASP A 1 110 ? 35.619 -38.469 9.955 1.00 26.70 110 ASP A O 1
ATOM 838 N N . TYR A 1 111 ? 33.405 -38.244 9.802 1.00 28.27 111 TYR A N 1
ATOM 839 C CA . TYR A 1 111 ? 33.076 -39.643 10.179 1.00 28.76 111 TYR A CA 1
ATOM 840 C C . TYR A 1 111 ? 32.251 -40.324 9.130 1.00 29.08 111 TYR A C 1
ATOM 841 O O . TYR A 1 111 ? 31.248 -39.728 8.631 1.00 25.57 111 TYR A O 1
ATOM 850 N N . TRP A 1 112 ? 32.614 -41.603 8.931 1.00 28.79 112 TRP A N 1
ATOM 851 C CA . TRP A 1 112 ? 31.977 -42.509 7.982 1.00 29.79 112 TRP A CA 1
ATOM 852 C C . TRP A 1 112 ? 31.660 -43.813 8.654 1.00 30.71 112 TRP A C 1
ATOM 853 O O . TRP A 1 112 ? 32.460 -44.323 9.482 1.00 31.16 112 TRP A O 1
ATOM 864 N N . GLY A 1 113 ? 30.543 -44.394 8.245 1.00 30.96 113 GLY A N 1
ATOM 865 C CA . GLY A 1 113 ? 30.193 -45.737 8.627 1.00 31.58 113 GLY A CA 1
ATOM 866 C C . GLY A 1 113 ? 30.979 -46.718 7.778 1.00 32.49 113 GLY A C 1
ATOM 867 O O . GLY A 1 113 ? 31.760 -46.312 6.908 1.00 32.65 113 GLY A O 1
ATOM 868 N N . GLN A 1 114 ? 30.735 -48.010 7.997 1.00 34.10 114 GLN A N 1
ATOM 869 C CA . GLN A 1 114 ? 31.471 -49.101 7.303 1.00 35.24 114 GLN A CA 1
ATOM 870 C C . GLN A 1 114 ? 30.673 -49.504 6.090 1.00 33.86 114 GLN A C 1
ATOM 871 O O . GLN A 1 114 ? 31.199 -50.149 5.193 1.00 33.71 114 GLN A O 1
ATOM 877 N N . GLY A 1 115 ? 29.409 -49.143 6.048 1.00 31.87 115 GLY A N 1
ATOM 878 C CA . GLY A 1 115 ? 28.660 -49.424 4.843 1.00 31.77 115 GLY A CA 1
ATOM 879 C C . GLY A 1 115 ? 27.644 -50.496 5.055 1.00 32.01 115 GLY A C 1
ATOM 880 O O . GLY A 1 115 ? 27.751 -51.293 6.006 1.00 33.48 115 GLY A O 1
ATOM 881 N N . THR A 1 116 ? 26.632 -50.512 4.188 1.00 31.26 116 THR A N 1
ATOM 882 C CA . THR A 1 116 ? 25.637 -51.588 4.177 1.00 31.08 116 THR A CA 1
ATOM 883 C C . THR A 1 116 ? 25.182 -51.819 2.718 1.00 30.50 116 THR A C 1
ATOM 884 O O . THR A 1 116 ? 24.967 -50.866 1.961 1.00 28.63 116 THR A O 1
ATOM 888 N N . GLN A 1 117 ? 25.038 -53.091 2.333 1.00 28.84 117 GLN A N 1
ATOM 889 C CA . GLN A 1 117 ? 24.742 -53.437 0.951 1.00 27.67 117 GLN A CA 1
ATOM 890 C C . GLN A 1 117 ? 23.256 -53.369 0.727 1.00 26.93 117 GLN A C 1
ATOM 891 O O . GLN A 1 117 ? 22.438 -53.763 1.558 1.00 26.14 117 GLN A O 1
ATOM 897 N N . VAL A 1 118 ? 22.922 -52.840 -0.424 1.00 26.46 118 VAL A N 1
ATOM 898 C CA . VAL A 1 118 ? 21.583 -52.858 -0.909 1.00 26.16 118 VAL A CA 1
ATOM 899 C C . VAL A 1 118 ? 21.681 -53.381 -2.304 1.00 26.18 118 VAL A C 1
ATOM 900 O O . VAL A 1 118 ? 22.364 -52.823 -3.144 1.00 25.60 118 VAL A O 1
ATOM 904 N N . THR A 1 119 ? 21.017 -54.479 -2.592 1.00 28.12 119 THR A N 1
ATOM 905 C CA . THR A 1 119 ? 21.030 -54.909 -3.987 1.00 27.68 119 THR A CA 1
ATOM 906 C C . THR A 1 119 ? 19.597 -55.171 -4.410 1.00 29.51 119 THR A C 1
ATOM 907 O O . THR A 1 119 ? 18.803 -55.714 -3.648 1.00 30.07 119 THR A O 1
ATOM 911 N N . VAL A 1 120 ? 19.263 -54.690 -5.592 1.00 31.13 120 VAL A N 1
ATOM 912 C CA . VAL A 1 120 ? 17.901 -54.640 -6.044 1.00 32.56 120 VAL A CA 1
ATOM 913 C C . VAL A 1 120 ? 17.903 -55.416 -7.334 1.00 34.75 120 VAL A C 1
ATOM 914 O O . VAL A 1 120 ? 18.508 -54.966 -8.313 1.00 33.92 120 VAL A O 1
ATOM 918 N N . SER A 1 121 ? 17.262 -56.594 -7.333 1.00 36.84 121 SER A N 1
ATOM 919 C CA . SER A 1 121 ? 17.279 -57.493 -8.524 1.00 38.44 121 SER A CA 1
ATOM 920 C C . SER A 1 121 ? 16.264 -57.093 -9.629 1.00 38.97 121 SER A C 1
ATOM 921 O O . SER A 1 121 ? 15.202 -56.543 -9.321 1.00 39.78 121 SER A O 1
ATOM 924 N N . SER B 2 5 ? -2.909 -30.835 9.715 1.00 33.03 21 SER C N 1
ATOM 925 C CA . SER B 2 5 ? -2.720 -29.446 9.182 1.00 33.98 21 SER C CA 1
ATOM 926 C C . SER B 2 5 ? -3.955 -28.819 8.454 1.00 32.37 21 SER C C 1
ATOM 927 O O . SER B 2 5 ? -4.560 -29.396 7.538 1.00 32.86 21 SER C O 1
ATOM 930 N N . VAL B 2 6 ? -4.264 -27.591 8.849 1.00 28.96 22 VAL C N 1
ATOM 931 C CA . VAL B 2 6 ? -5.318 -26.812 8.250 1.00 25.95 22 VAL C CA 1
ATOM 932 C C . VAL B 2 6 ? -4.710 -25.822 7.249 1.00 23.12 22 VAL C C 1
ATOM 933 O O . VAL B 2 6 ? -5.399 -25.051 6.654 1.00 19.71 22 VAL C O 1
ATOM 937 N N . ASN B 2 7 ? -3.386 -25.820 7.126 1.00 22.59 23 ASN C N 1
ATOM 938 C CA . ASN B 2 7 ? -2.660 -24.796 6.383 1.00 21.78 23 ASN C CA 1
ATOM 939 C C . ASN B 2 7 ? -1.307 -25.369 5.912 1.00 21.83 23 ASN C C 1
ATOM 940 O O . ASN B 2 7 ? -0.336 -25.444 6.694 1.00 22.98 23 ASN C O 1
ATOM 945 N N . SER B 2 8 ? -1.267 -25.835 4.653 1.00 20.81 24 SER C N 1
ATOM 946 C CA . SER B 2 8 ? -0.097 -26.498 4.118 1.00 19.89 24 SER C CA 1
ATOM 947 C C . SER B 2 8 ? 0.171 -26.017 2.717 1.00 20.14 24 SER C C 1
ATOM 948 O O . SER B 2 8 ? -0.731 -26.016 1.871 1.00 19.45 24 SER C O 1
ATOM 951 N N . VAL B 2 9 ? 1.410 -25.603 2.457 1.00 19.10 25 VAL C N 1
ATOM 952 C CA . VAL B 2 9 ? 1.837 -25.171 1.146 1.00 20.41 25 VAL C CA 1
ATOM 953 C C . VAL B 2 9 ? 3.060 -25.966 0.824 1.00 19.75 25 VAL C C 1
ATOM 954 O O . VAL B 2 9 ? 3.918 -26.118 1.683 1.00 19.52 25 VAL C O 1
ATOM 958 N N . THR B 2 10 ? 3.153 -26.430 -0.421 1.00 17.14 26 THR C N 1
ATOM 959 C CA . THR B 2 10 ? 4.324 -27.001 -1.016 1.00 17.94 26 THR C CA 1
ATOM 960 C C . THR B 2 10 ? 4.689 -26.265 -2.297 1.00 18.67 26 THR C C 1
ATOM 961 O O . THR B 2 10 ? 3.887 -26.156 -3.229 1.00 19.36 26 THR C O 1
ATOM 965 N N . LEU B 2 11 ? 5.919 -25.772 -2.375 1.00 19.81 27 LEU C N 1
ATOM 966 C CA . LEU B 2 11 ? 6.386 -25.004 -3.523 1.00 20.33 27 LEU C CA 1
ATOM 967 C C . LEU B 2 11 ? 7.704 -25.594 -3.949 1.00 20.40 27 LEU C C 1
ATOM 968 O O . LEU B 2 11 ? 8.558 -25.946 -3.093 1.00 18.73 27 LEU C O 1
ATOM 973 N N . VAL B 2 12 ? 7.880 -25.741 -5.264 1.00 20.10 28 VAL C N 1
ATOM 974 C CA . VAL B 2 12 ? 9.144 -26.167 -5.822 1.00 20.63 28 VAL C CA 1
ATOM 975 C C . VAL B 2 12 ? 9.603 -25.068 -6.770 1.00 21.46 28 VAL C C 1
ATOM 976 O O . VAL B 2 12 ? 8.857 -24.640 -7.652 1.00 21.37 28 VAL C O 1
ATOM 980 N N . GLY B 2 13 ? 10.793 -24.556 -6.543 1.00 22.33 29 GLY C N 1
ATOM 981 C CA . GLY B 2 13 ? 11.306 -23.514 -7.412 1.00 22.18 29 GLY C CA 1
ATOM 982 C C . GLY B 2 13 ? 12.738 -23.145 -7.189 1.00 22.09 29 GLY C C 1
ATOM 983 O O . GLY B 2 13 ? 13.536 -23.929 -6.622 1.00 21.91 29 GLY C O 1
ATOM 984 N N . VAL B 2 14 ? 13.087 -21.926 -7.603 1.00 21.87 30 VAL C N 1
ATOM 985 C CA . VAL B 2 14 ? 14.467 -21.492 -7.560 1.00 21.87 30 VAL C CA 1
ATOM 986 C C . VAL B 2 14 ? 14.644 -20.435 -6.514 1.00 21.89 30 VAL C C 1
ATOM 987 O O . VAL B 2 14 ? 13.847 -19.496 -6.391 1.00 22.15 30 VAL C O 1
ATOM 991 N N . VAL B 2 15 ? 15.746 -20.546 -5.792 1.00 21.56 31 VAL C N 1
ATOM 992 C CA . VAL B 2 15 ? 15.972 -19.703 -4.665 1.00 21.01 31 VAL C CA 1
ATOM 993 C C . VAL B 2 15 ? 16.695 -18.383 -5.104 1.00 22.86 31 VAL C C 1
ATOM 994 O O . VAL B 2 15 ? 17.636 -18.416 -5.898 1.00 21.34 31 VAL C O 1
ATOM 998 N N . HIS B 2 16 ? 16.313 -17.257 -4.492 1.00 24.35 32 HIS C N 1
ATOM 999 C CA . HIS B 2 16 ? 17.003 -15.968 -4.715 1.00 25.40 32 HIS C CA 1
ATOM 1000 C C . HIS B 2 16 ? 16.989 -15.115 -3.481 1.00 25.41 32 HIS C C 1
ATOM 1001 O O . HIS B 2 16 ? 16.101 -15.190 -2.643 1.00 25.16 32 HIS C O 1
ATOM 1008 N N . ASP B 2 17 ? 18.010 -14.275 -3.376 1.00 25.29 33 ASP C N 1
ATOM 1009 C CA . ASP B 2 17 ? 18.012 -13.246 -2.401 1.00 25.47 33 ASP C CA 1
ATOM 1010 C C . ASP B 2 17 ? 17.882 -13.751 -0.974 1.00 25.15 33 ASP C C 1
ATOM 1011 O O . ASP B 2 17 ? 17.038 -13.288 -0.199 1.00 26.00 33 ASP C O 1
ATOM 1016 N N . ILE B 2 18 ? 18.777 -14.661 -0.607 1.00 25.17 34 ILE C N 1
ATOM 1017 C CA . ILE B 2 18 ? 18.831 -15.185 0.754 1.00 25.45 34 ILE C CA 1
ATOM 1018 C C . ILE B 2 18 ? 19.359 -14.121 1.684 1.00 25.42 34 ILE C C 1
ATOM 1019 O O . ILE B 2 18 ? 20.426 -13.597 1.450 1.00 24.97 34 ILE C O 1
ATOM 1024 N N . GLN B 2 19 ? 18.695 -13.869 2.792 1.00 26.28 35 GLN C N 1
ATOM 1025 C CA . GLN B 2 19 ? 19.275 -12.961 3.747 1.00 27.74 35 GLN C CA 1
ATOM 1026 C C . GLN B 2 19 ? 18.722 -13.317 5.087 1.00 29.32 35 GLN C C 1
ATOM 1027 O O . GLN B 2 19 ? 17.750 -14.027 5.158 1.00 28.71 35 GLN C O 1
ATOM 1033 N N . SER B 2 20 ? 19.338 -12.789 6.137 1.00 30.71 36 SER C N 1
ATOM 1034 C CA . SER B 2 20 ? 19.140 -13.266 7.490 1.00 33.16 36 SER C CA 1
ATOM 1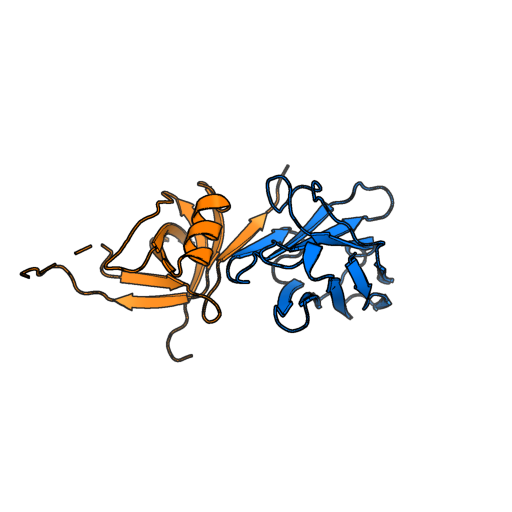035 C C . SER B 2 20 ? 18.860 -12.075 8.390 1.00 34.53 36 SER C C 1
ATOM 1036 O O . SER B 2 20 ? 19.225 -10.965 8.070 1.00 35.08 36 SER C O 1
ATOM 1039 N N . GLY B 2 21 ? 18.204 -12.296 9.514 1.00 36.66 37 GLY C N 1
ATOM 1040 C CA . GLY B 2 21 ? 17.898 -11.191 10.389 1.00 38.39 37 GLY C CA 1
ATOM 1041 C C . GLY B 2 21 ? 17.013 -11.492 11.576 1.00 39.82 37 GLY C C 1
ATOM 1042 O O . GLY B 2 21 ? 17.112 -12.544 12.210 1.00 39.80 37 GLY C O 1
ATOM 1043 N N . PHE B 2 22 ? 16.194 -10.502 11.899 1.00 41.80 38 PHE C N 1
ATOM 1044 C CA . PHE B 2 22 ? 15.269 -10.551 13.014 1.00 43.55 38 PHE C CA 1
ATOM 1045 C C . PHE B 2 22 ? 13.997 -9.871 12.495 1.00 44.67 38 PHE C C 1
ATOM 1046 O O . PHE B 2 22 ? 14.053 -8.740 11.987 1.00 44.95 38 PHE C O 1
ATOM 1054 N N . VAL B 2 23 ? 12.876 -10.587 12.546 1.00 45.90 39 VAL C N 1
ATOM 1055 C CA . VAL B 2 23 ? 11.589 -9.985 12.213 1.00 47.04 39 VAL C CA 1
ATOM 1056 C C . VAL B 2 23 ? 11.179 -9.094 13.415 1.00 48.08 39 VAL C C 1
ATOM 1057 O O . VAL B 2 23 ? 11.249 -7.852 13.336 1.00 48.17 39 VAL C O 1
ATOM 1061 N N . TYR B 2 24 ? 10.793 -9.712 14.531 1.00 48.70 40 TYR C N 1
ATOM 1062 C CA . TYR B 2 24 ? 10.661 -8.963 15.784 1.00 49.04 40 TYR C CA 1
ATOM 1063 C C . TYR B 2 24 ? 11.920 -9.276 16.595 1.00 48.12 40 TYR C C 1
ATOM 1064 O O . TYR B 2 24 ? 12.973 -8.642 16.434 1.00 47.70 40 TYR C O 1
ATOM 1073 N N . GLU B 2 25 ? 11.775 -10.303 17.429 1.00 47.40 41 GLU C N 1
ATOM 1074 C CA . GLU B 2 25 ? 12.789 -10.804 18.337 1.00 46.95 41 GLU C CA 1
ATOM 1075 C C . GLU B 2 25 ? 13.247 -12.220 17.907 1.00 45.46 41 GLU C C 1
ATOM 1076 O O . GLU B 2 25 ? 14.177 -12.808 18.482 1.00 45.20 41 GLU C O 1
ATOM 1082 N N . ASP B 2 26 ? 12.556 -12.766 16.908 1.00 43.73 42 ASP C N 1
ATOM 1083 C CA . ASP B 2 26 ? 12.900 -14.043 16.311 1.00 41.92 42 ASP C CA 1
ATOM 1084 C C . ASP B 2 26 ? 13.892 -13.824 15.179 1.00 39.50 42 ASP C C 1
ATOM 1085 O O . ASP B 2 26 ? 13.715 -12.946 14.327 1.00 38.96 42 ASP C O 1
ATOM 1090 N N . ALA B 2 27 ? 14.939 -14.628 15.190 1.00 37.10 43 ALA C N 1
ATOM 1091 C CA . ALA B 2 27 ? 15.864 -14.744 14.068 1.00 35.38 43 ALA C CA 1
ATOM 1092 C C . ALA B 2 27 ? 15.143 -15.410 12.898 1.00 33.39 43 ALA C C 1
ATOM 1093 O O . ALA B 2 27 ? 14.375 -16.342 13.081 1.00 31.49 43 ALA C O 1
ATOM 1095 N N . VAL B 2 28 ? 15.437 -14.926 11.705 1.00 32.31 44 VAL C N 1
ATOM 1096 C CA . VAL B 2 28 ? 14.764 -15.382 10.484 1.00 32.45 44 VAL C CA 1
ATOM 1097 C C . VAL B 2 28 ? 15.724 -15.348 9.312 1.00 30.85 44 VAL C C 1
ATOM 1098 O O . VAL B 2 28 ? 16.437 -14.355 9.075 1.00 30.84 44 VAL C O 1
ATOM 1102 N N . THR B 2 29 ? 15.767 -16.434 8.549 1.00 28.81 45 THR C N 1
ATOM 1103 C CA . THR B 2 29 ? 16.376 -16.367 7.276 1.00 26.26 45 THR C CA 1
ATOM 1104 C C . THR B 2 29 ? 15.239 -16.324 6.280 1.00 28.07 45 THR C C 1
ATOM 1105 O O . THR B 2 29 ? 14.323 -17.143 6.305 1.00 29.74 45 THR C O 1
ATOM 1109 N N . GLN B 2 30 ? 15.358 -15.411 5.340 1.00 28.41 46 GLN C N 1
ATOM 1110 C CA . GLN B 2 30 ? 14.321 -15.163 4.404 1.00 28.01 46 GLN C CA 1
ATOM 1111 C C . GLN B 2 30 ? 14.942 -15.324 3.024 1.00 28.22 46 GLN C C 1
ATOM 1112 O O . GLN B 2 30 ? 16.142 -14.998 2.804 1.00 28.41 46 GLN C O 1
ATOM 1118 N N . PHE B 2 31 ? 14.148 -15.884 2.097 1.00 28.02 47 PHE C N 1
ATOM 1119 C CA . PHE B 2 31 ? 14.515 -15.961 0.701 1.00 25.68 47 PHE C CA 1
ATOM 1120 C C . PHE B 2 31 ? 13.322 -15.951 -0.180 1.00 25.21 47 PHE C C 1
ATOM 1121 O O . PHE B 2 31 ? 12.225 -16.120 0.287 1.00 24.47 47 PHE C O 1
ATOM 1129 N N . THR B 2 32 ? 13.549 -15.696 -1.458 1.00 25.38 48 THR C N 1
ATOM 1130 C CA . THR B 2 32 ? 12.507 -15.615 -2.448 1.00 26.97 48 THR C CA 1
ATOM 1131 C C . THR B 2 32 ? 12.535 -16.915 -3.230 1.00 26.30 48 THR C C 1
ATOM 1132 O O . THR B 2 32 ? 13.590 -17.374 -3.601 1.00 25.84 48 THR C O 1
ATOM 1136 N N . LEU B 2 33 ? 11.383 -17.535 -3.432 1.00 25.71 49 LEU C N 1
ATOM 1137 C CA . LEU B 2 33 ? 11.337 -18.793 -4.157 1.00 25.03 49 LEU C CA 1
ATOM 1138 C C . LEU B 2 33 ? 10.451 -18.567 -5.361 1.00 23.79 49 LEU C C 1
ATOM 1139 O O . LEU B 2 33 ? 9.295 -18.358 -5.204 1.00 23.20 49 LEU C O 1
ATOM 1144 N N . THR B 2 34 ? 10.998 -18.655 -6.558 1.00 22.93 50 THR C N 1
ATOM 1145 C CA . THR B 2 34 ? 10.234 -18.485 -7.770 1.00 23.17 50 THR C CA 1
ATOM 1146 C C . THR B 2 34 ? 9.686 -19.809 -8.257 1.00 22.23 50 THR C C 1
ATOM 1147 O O . THR B 2 34 ? 10.447 -20.749 -8.545 1.00 22.52 50 THR C O 1
ATOM 1151 N N . THR B 2 35 ? 8.367 -19.890 -8.330 1.00 21.58 51 THR C N 1
ATOM 1152 C CA . THR B 2 35 ? 7.710 -20.991 -8.964 1.00 22.78 51 THR C CA 1
ATOM 1153 C C . THR B 2 35 ? 7.253 -20.568 -10.395 1.00 23.75 51 THR C C 1
ATOM 1154 O O . THR B 2 35 ? 6.867 -19.388 -10.654 1.00 21.45 51 THR C O 1
ATOM 1158 N N . THR B 2 36 ? 7.265 -21.557 -11.273 1.00 24.88 52 THR C N 1
ATOM 1159 C CA . THR B 2 36 ? 6.975 -21.367 -12.691 1.00 26.61 52 THR C CA 1
ATOM 1160 C C . THR B 2 36 ? 5.976 -22.401 -13.245 1.00 27.58 52 THR C C 1
ATOM 1161 O O . THR B 2 36 ? 6.257 -23.592 -13.237 1.00 27.37 52 THR C O 1
ATOM 1165 N N . SER B 2 37 ? 4.830 -21.928 -13.743 1.00 29.54 53 SER C N 1
ATOM 1166 C CA . SER B 2 37 ? 3.867 -22.779 -14.442 1.00 32.07 53 SER C CA 1
ATOM 1167 C C . SER B 2 37 ? 3.618 -22.270 -15.901 1.00 32.98 53 SER C C 1
ATOM 1168 O O . SER B 2 37 ? 3.628 -21.058 -16.159 1.00 34.55 53 SER C O 1
ATOM 1171 N N . ILE B 2 38 ? 3.450 -23.178 -16.868 1.00 33.49 54 ILE C N 1
ATOM 1172 C CA . ILE B 2 38 ? 3.358 -22.759 -18.289 1.00 33.90 54 ILE C CA 1
ATOM 1173 C C . ILE B 2 38 ? 2.002 -23.103 -18.981 1.00 34.10 54 ILE C C 1
ATOM 1174 O O . ILE B 2 38 ? 1.446 -24.201 -18.800 1.00 33.56 54 ILE C O 1
ATOM 1179 N N . GLU B 2 50 ? 3.399 -17.798 -16.076 1.00 41.60 66 GLU C N 1
ATOM 1180 C CA . GLU B 2 50 ? 2.938 -17.826 -14.693 1.00 40.90 66 GLU C CA 1
ATOM 1181 C C . GLU B 2 50 ? 4.195 -17.983 -13.829 1.00 39.51 66 GLU C C 1
ATOM 1182 O O . GLU B 2 50 ? 4.744 -19.086 -13.659 1.00 39.22 66 GLU C O 1
ATOM 1188 N N . LYS B 2 51 ? 4.668 -16.861 -13.319 1.00 37.50 67 LYS C N 1
ATOM 1189 C CA . LYS B 2 51 ? 5.756 -16.852 -12.380 1.00 36.22 67 LYS C CA 1
ATOM 1190 C C . LYS B 2 51 ? 5.249 -16.195 -11.125 1.00 34.13 67 LYS C C 1
ATOM 1191 O O . LYS B 2 51 ? 4.509 -15.208 -11.190 1.00 31.39 67 LYS C O 1
ATOM 1197 N N . ASP B 2 52 ? 5.602 -16.778 -9.977 1.00 31.59 68 ASP C N 1
ATOM 1198 C CA . ASP B 2 52 ? 5.284 -16.203 -8.707 1.00 30.25 68 ASP C CA 1
ATOM 1199 C C . ASP B 2 52 ? 6.498 -16.194 -7.821 1.00 30.25 68 ASP C C 1
ATOM 1200 O O . ASP B 2 52 ? 7.212 -17.209 -7.677 1.00 28.18 68 ASP C O 1
ATOM 1205 N N . HIS B 2 53 ? 6.697 -15.071 -7.150 1.00 30.48 69 HIS C N 1
ATOM 1206 C CA . HIS B 2 53 ? 7.901 -14.829 -6.338 1.00 30.89 69 HIS C CA 1
ATOM 1207 C C . HIS B 2 53 ? 7.596 -14.868 -4.835 1.00 31.31 69 HIS C C 1
ATOM 1208 O O . HIS B 2 53 ? 7.276 -13.838 -4.218 1.00 32.17 69 HIS C O 1
ATOM 1215 N N . HIS B 2 54 ? 7.708 -16.053 -4.238 1.00 28.31 70 HIS C N 1
ATOM 1216 C CA . HIS B 2 54 ? 7.148 -16.236 -2.926 1.00 27.54 70 HIS C CA 1
ATOM 1217 C C . HIS B 2 54 ? 8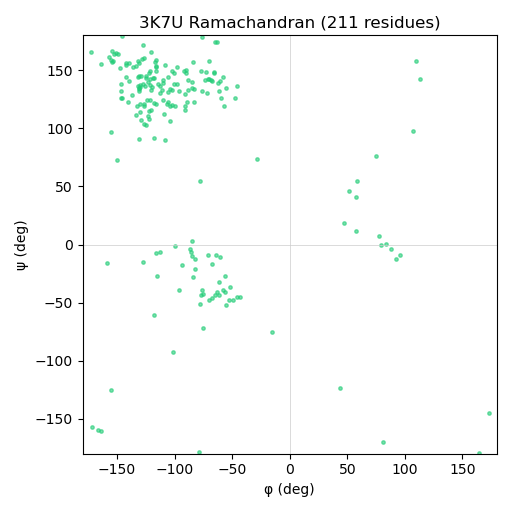.194 -15.888 -1.884 1.00 26.87 70 HIS C C 1
ATOM 1218 O O . HIS B 2 54 ? 9.381 -16.181 -2.067 1.00 27.75 70 HIS C O 1
ATOM 1225 N N . THR B 2 55 ? 7.756 -15.359 -0.754 1.00 25.65 71 THR C N 1
ATOM 1226 C CA . THR B 2 55 ? 8.666 -15.019 0.297 1.00 25.12 71 THR C CA 1
ATOM 1227 C C . THR B 2 55 ? 8.630 -16.107 1.324 1.00 25.77 71 THR C C 1
ATOM 1228 O O . THR B 2 55 ? 7.578 -16.337 1.920 1.00 24.02 71 THR C O 1
ATOM 1232 N N . ILE B 2 56 ? 9.797 -16.754 1.532 1.00 25.39 72 ILE C N 1
ATOM 1233 C CA . ILE B 2 56 ? 9.960 -17.831 2.512 1.00 24.73 72 ILE C CA 1
ATOM 1234 C C . ILE B 2 56 ? 10.725 -17.338 3.728 1.00 25.50 72 ILE C C 1
ATOM 1235 O O . ILE B 2 56 ? 11.785 -16.711 3.556 1.00 25.90 72 ILE C O 1
ATOM 1240 N N . ARG B 2 57 ? 10.199 -17.628 4.915 1.00 26.12 73 ARG C N 1
ATOM 1241 C CA . ARG B 2 57 ? 10.844 -17.278 6.198 1.00 27.40 73 ARG C CA 1
ATOM 1242 C C . ARG B 2 57 ? 10.988 -18.488 7.074 1.00 26.52 73 ARG C C 1
ATOM 1243 O O . ARG B 2 57 ? 9.970 -19.147 7.471 1.00 26.39 73 ARG C O 1
ATOM 1251 N N . CYS B 2 58 ? 12.240 -18.754 7.398 1.00 27.66 74 CYS C N 1
ATOM 1252 C CA . CYS B 2 58 ? 12.637 -19.922 8.132 1.00 29.19 74 CYS C CA 1
ATOM 1253 C C . CYS B 2 58 ? 12.974 -19.467 9.532 1.00 30.89 74 CYS C C 1
ATOM 1254 O O . CYS B 2 58 ? 13.879 -18.630 9.696 1.00 32.79 74 CYS C O 1
ATOM 1257 N N . PHE B 2 59 ? 12.308 -20.023 10.535 1.00 31.80 75 PHE C N 1
ATOM 1258 C CA . PHE B 2 59 ? 12.419 -19.523 11.884 1.00 32.81 75 PHE C CA 1
ATOM 1259 C C . PHE B 2 59 ? 13.196 -20.446 12.784 1.00 33.16 75 PHE C C 1
ATOM 1260 O O . PHE B 2 59 ? 13.191 -21.631 12.585 1.00 33.01 75 PHE C O 1
ATOM 1268 N N . GLY B 2 60 ? 13.793 -19.867 13.826 1.00 33.94 76 GLY C N 1
ATOM 1269 C CA . GLY B 2 60 ? 14.518 -20.598 14.869 1.00 34.31 76 GLY C CA 1
ATOM 1270 C C . GLY B 2 60 ? 15.977 -20.197 14.718 1.00 34.29 76 GLY C C 1
ATOM 1271 O O . GLY B 2 60 ? 16.467 -19.995 13.590 1.00 32.61 76 GLY C O 1
ATOM 1272 N N . GLU B 2 61 ? 16.685 -20.052 15.834 1.00 34.37 77 GLU C N 1
ATOM 1273 C CA . GLU B 2 61 ? 18.114 -19.614 15.776 1.00 35.30 77 GLU C CA 1
ATOM 1274 C C . GLU B 2 61 ? 18.993 -20.605 15.010 1.00 33.55 77 GLU C C 1
ATOM 1275 O O . GLU B 2 61 ? 19.837 -20.196 14.195 1.00 34.26 77 GLU C O 1
ATOM 1281 N N . LEU B 2 62 ? 18.789 -21.895 15.263 1.00 31.20 78 LEU C N 1
ATOM 1282 C CA . LEU B 2 62 ? 19.569 -22.891 14.583 1.00 31.19 78 LEU C CA 1
ATOM 1283 C C . LEU B 2 62 ? 19.107 -23.122 13.132 1.00 30.60 78 LEU C C 1
ATOM 1284 O O . LEU B 2 62 ? 19.929 -23.238 12.208 1.00 29.02 78 LEU C O 1
ATOM 1289 N N . PHE B 2 63 ? 17.799 -23.201 12.910 1.00 30.80 79 PHE C N 1
ATOM 1290 C CA . PHE B 2 63 ? 17.339 -23.535 11.555 1.00 30.13 79 PHE C CA 1
ATOM 1291 C C . PHE B 2 63 ? 17.626 -22.352 10.660 1.00 30.36 79 PHE C C 1
ATOM 1292 O O . PHE B 2 63 ? 18.173 -22.502 9.588 1.00 28.05 79 PHE C O 1
ATOM 1300 N N . SER B 2 64 ? 17.267 -21.148 11.094 1.00 31.83 80 SER C N 1
ATOM 1301 C CA . SER B 2 64 ? 17.611 -19.970 10.328 1.00 33.37 80 SER C CA 1
ATOM 1302 C C . SER B 2 64 ? 19.098 -19.922 9.977 1.00 33.35 80 SER C C 1
ATOM 1303 O O . SER B 2 64 ? 19.459 -19.488 8.891 1.00 34.05 80 SER C O 1
ATOM 1306 N N . ALA B 2 65 ? 19.978 -20.375 10.867 1.00 32.47 81 ALA C N 1
ATOM 1307 C CA . ALA B 2 65 ? 21.420 -20.340 10.558 1.00 31.57 81 ALA C CA 1
ATOM 1308 C C . ALA B 2 65 ? 21.781 -21.455 9.564 1.00 30.32 81 ALA C C 1
ATOM 1309 O O . ALA B 2 65 ? 22.563 -21.243 8.655 1.00 30.75 81 ALA C O 1
ATOM 1311 N N . GLU B 2 66 ? 21.236 -22.648 9.754 1.00 29.69 82 GLU C N 1
ATOM 1312 C CA . GLU B 2 66 ? 21.402 -23.743 8.761 1.00 28.92 82 GLU C CA 1
ATOM 1313 C C . GLU B 2 66 ? 21.005 -23.312 7.374 1.00 28.32 82 GLU C C 1
ATOM 1314 O O . GLU B 2 66 ? 21.732 -23.506 6.409 1.00 28.08 82 GLU C O 1
ATOM 1320 N N . VAL B 2 67 ? 19.856 -22.680 7.254 1.00 28.34 83 VAL C N 1
ATOM 1321 C CA . VAL B 2 67 ? 19.405 -22.249 5.911 1.00 28.89 83 VAL C CA 1
ATOM 1322 C C . VAL B 2 67 ? 20.320 -21.146 5.354 1.00 29.35 83 VAL C C 1
ATOM 1323 O O . VAL B 2 67 ? 20.725 -21.229 4.224 1.00 29.94 83 VAL C O 1
ATOM 1327 N N . LYS B 2 68 ? 20.663 -20.129 6.160 1.00 29.75 84 LYS C N 1
ATOM 1328 C CA . LYS B 2 68 ? 21.545 -19.051 5.725 1.00 29.62 84 LYS C CA 1
ATOM 1329 C C . LYS B 2 68 ? 22.906 -19.570 5.225 1.00 29.41 84 LYS C C 1
ATOM 1330 O O . LYS B 2 68 ? 23.488 -19.106 4.195 1.00 28.49 84 LYS C O 1
ATOM 1336 N N . GLN B 2 69 ? 23.406 -20.561 5.959 1.00 29.13 85 GLN C N 1
ATOM 1337 C CA . GLN B 2 69 ? 24.698 -21.103 5.679 1.00 29.89 85 GLN C CA 1
ATOM 1338 C C . GLN B 2 69 ? 24.785 -22.030 4.475 1.00 30.08 85 GLN C C 1
ATOM 1339 O O . GLN B 2 69 ? 25.755 -21.953 3.730 1.00 30.88 85 GLN C O 1
ATOM 1345 N N . LYS B 2 70 ? 23.786 -22.881 4.267 1.00 30.79 86 LYS C N 1
ATOM 1346 C CA . LYS B 2 70 ? 23.895 -23.965 3.267 1.00 30.78 86 LYS C CA 1
ATOM 1347 C C . LYS B 2 70 ? 22.924 -23.900 2.075 1.00 30.28 86 LYS C C 1
ATOM 1348 O O . LYS B 2 70 ? 23.042 -24.679 1.138 1.00 31.30 86 LYS C O 1
ATOM 1354 N N . VAL B 2 71 ? 21.983 -22.988 2.090 1.00 29.37 87 VAL C N 1
ATOM 1355 C CA . VAL B 2 71 ? 21.162 -22.775 0.903 1.00 30.27 87 VAL C CA 1
ATOM 1356 C C . VAL B 2 71 ? 21.774 -21.588 0.087 1.00 29.41 87 VAL C C 1
ATOM 1357 O O . VAL B 2 71 ? 22.051 -20.529 0.650 1.00 31.18 87 VAL C O 1
ATOM 1361 N N . LYS B 2 72 ? 21.932 -21.771 -1.215 1.00 28.22 88 LYS C N 1
ATOM 1362 C CA . LYS B 2 72 ? 22.552 -20.782 -2.098 1.00 27.23 88 LYS C CA 1
ATOM 1363 C C . LYS B 2 72 ? 21.592 -20.216 -3.163 1.00 26.70 88 LYS C C 1
ATOM 1364 O O . LYS B 2 72 ? 20.635 -20.857 -3.565 1.00 23.06 88 LYS C O 1
ATOM 1370 N N . GLU B 2 73 ? 21.906 -18.994 -3.593 1.00 26.76 89 GLU C N 1
ATOM 1371 C CA . GLU B 2 73 ? 21.293 -18.342 -4.734 1.00 27.38 89 GLU C CA 1
ATOM 1372 C C . GLU B 2 73 ? 21.264 -19.309 -5.922 1.00 25.51 89 GLU C C 1
ATOM 1373 O O . GLU B 2 73 ? 22.251 -19.905 -6.278 1.00 25.21 89 GLU C O 1
ATOM 1379 N N . GLY B 2 74 ? 20.104 -19.521 -6.508 1.00 24.97 90 GLY C N 1
ATOM 1380 C CA . GLY B 2 74 ? 20.000 -20.380 -7.694 1.00 23.95 90 GLY C CA 1
ATOM 1381 C C . GLY B 2 74 ? 19.787 -21.849 -7.352 1.00 23.74 90 GLY C C 1
ATOM 1382 O O . GLY B 2 74 ? 19.629 -22.643 -8.245 1.00 24.08 90 GLY C O 1
ATOM 1383 N N . ASN B 2 75 ? 19.797 -22.236 -6.075 1.00 23.07 91 ASN C N 1
ATOM 1384 C CA . ASN B 2 75 ? 19.509 -23.668 -5.738 1.00 23.19 91 ASN C CA 1
ATOM 1385 C C . ASN B 2 75 ? 18.061 -23.922 -6.128 1.00 23.43 91 ASN C C 1
ATOM 1386 O O . ASN B 2 75 ? 17.228 -22.996 -6.057 1.00 21.48 91 ASN C O 1
ATOM 1391 N N . VAL B 2 76 ? 17.755 -25.151 -6.533 1.00 23.41 92 VAL C N 1
ATOM 1392 C CA . VAL B 2 76 ? 16.390 -25.598 -6.638 1.00 23.20 92 VAL C CA 1
ATOM 1393 C C . VAL B 2 76 ? 15.995 -26.237 -5.295 1.00 22.62 92 VAL C C 1
ATOM 1394 O O . VAL B 2 76 ? 16.685 -27.129 -4.811 1.00 21.05 92 VAL C O 1
ATOM 1398 N N . VAL B 2 77 ? 14.858 -25.810 -4.740 1.00 22.49 93 VAL C N 1
ATOM 1399 C CA . VAL B 2 77 ? 14.323 -26.319 -3.471 1.00 22.38 93 VAL C CA 1
ATOM 1400 C C . VAL B 2 77 ? 12.859 -26.634 -3.522 1.00 23.01 93 VAL C C 1
ATOM 1401 O O . VAL B 2 77 ? 12.074 -26.050 -4.319 1.00 24.15 93 VAL C O 1
ATOM 1405 N N . CYS B 2 78 ? 12.450 -27.553 -2.660 1.00 23.02 94 CYS C N 1
ATOM 1406 C CA . CYS B 2 78 ? 11.065 -27.817 -2.351 1.00 21.40 94 CYS C CA 1
ATOM 1407 C C . CYS B 2 78 ? 10.884 -27.323 -0.937 1.00 21.66 94 CYS C C 1
ATOM 1408 O O . CYS B 2 78 ? 11.642 -27.731 -0.018 1.00 20.11 94 CYS C O 1
ATOM 1411 N N . VAL B 2 79 ? 9.922 -26.422 -0.732 1.00 20.74 95 VAL C N 1
ATOM 1412 C CA . VAL B 2 79 ? 9.588 -25.964 0.620 1.00 19.70 95 VAL C CA 1
ATOM 1413 C C . VAL B 2 79 ? 8.187 -26.421 0.963 1.00 18.10 95 VAL C C 1
ATOM 1414 O O . VAL B 2 79 ? 7.252 -26.372 0.119 1.00 18.89 95 VAL C O 1
ATOM 1418 N N . ASN B 2 80 ? 8.030 -26.875 2.161 1.00 19.07 96 ASN C N 1
ATOM 1419 C CA A ASN B 2 80 ? 6.709 -27.106 2.800 0.50 18.92 96 ASN C CA 1
ATOM 1420 C CA B ASN B 2 80 ? 6.735 -27.129 2.805 0.50 19.04 96 ASN C CA 1
ATOM 1421 C C . ASN B 2 80 ? 6.632 -26.199 4.028 1.00 18.64 96 ASN C C 1
ATOM 1422 O O . ASN B 2 80 ? 7.546 -26.179 4.859 1.00 18.90 96 ASN C O 1
ATOM 1441 N N . GLY B 2 81 ? 5.543 -25.468 4.165 1.00 18.04 97 GLY C N 1
ATOM 1442 C CA . GLY B 2 81 ? 5.363 -24.566 5.283 1.00 18.58 97 GLY C CA 1
ATOM 1443 C C . GLY B 2 81 ? 3.896 -24.138 5.345 1.00 19.15 97 GLY C C 1
ATOM 1444 O O . GLY B 2 81 ? 3.027 -24.830 4.790 1.00 19.02 97 GLY C O 1
ATOM 1445 N N . ARG B 2 82 ? 3.619 -23.021 6.020 1.00 18.98 98 ARG C N 1
ATOM 1446 C CA . ARG B 2 82 ? 2.252 -22.514 6.249 1.00 19.23 98 ARG C CA 1
ATOM 1447 C C . ARG B 2 82 ? 2.128 -21.198 5.603 1.00 18.20 98 ARG C C 1
ATOM 1448 O O . ARG B 2 82 ? 3.052 -20.365 5.728 1.00 17.48 98 ARG C O 1
ATOM 1456 N N . LEU B 2 83 ? 0.964 -20.922 5.049 1.00 17.81 99 LEU C N 1
ATOM 1457 C CA . LEU B 2 83 ? 0.733 -19.614 4.460 1.00 19.48 99 LEU C CA 1
ATOM 1458 C C . LEU B 2 83 ? 0.326 -18.614 5.559 1.00 21.55 99 LEU C C 1
ATOM 1459 O O . LEU B 2 83 ? -0.645 -18.847 6.293 1.00 19.82 99 LEU C O 1
ATOM 1464 N N . ARG B 2 84 ? 1.078 -17.526 5.689 1.00 23.79 100 ARG C N 1
ATOM 1465 C CA . ARG B 2 84 ? 0.771 -16.503 6.691 1.00 26.36 100 ARG C CA 1
ATOM 1466 C C . ARG B 2 84 ? 0.573 -15.155 6.034 1.00 28.36 100 ARG C C 1
ATOM 1467 O O . ARG B 2 84 ? 1.140 -14.835 4.981 1.00 27.99 100 ARG C O 1
ATOM 1475 N N . LEU B 2 85 ? -0.310 -14.400 6.649 1.00 31.70 101 LEU C N 1
ATOM 1476 C CA . LEU B 2 85 ? -0.707 -13.094 6.145 1.00 34.89 101 LEU C CA 1
ATOM 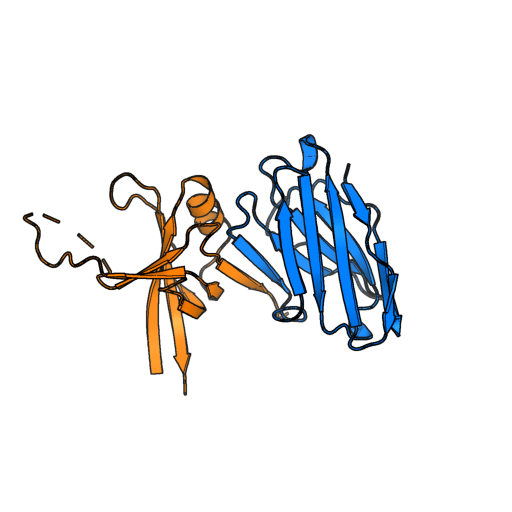1477 C C . LEU B 2 85 ? -0.499 -12.116 7.309 1.00 36.58 101 LEU C C 1
ATOM 1478 O O . LEU B 2 85 ? -1.270 -12.141 8.276 1.00 35.75 101 LEU C O 1
ATOM 1483 N N . SER B 2 86 ? 0.587 -11.342 7.233 1.00 39.37 102 SER C N 1
ATOM 1484 C CA . SER B 2 86 ? 0.921 -10.331 8.244 1.00 41.90 102 SER C CA 1
ATOM 1485 C C . SER B 2 86 ? 0.575 -8.966 7.654 1.00 44.13 102 SER C C 1
ATOM 1486 O O . SER B 2 86 ? 1.288 -8.498 6.769 1.00 43.87 102 SER C O 1
ATOM 1489 N N . PRO B 2 87 ? -0.524 -8.333 8.131 1.00 47.22 103 PRO C N 1
ATOM 1490 C CA . PRO B 2 87 ? -1.110 -7.230 7.346 1.00 49.27 103 PRO C CA 1
ATOM 1491 C C . PRO B 2 87 ? -0.152 -6.058 7.060 1.00 51.50 103 PRO C C 1
ATOM 1492 O O . PRO B 2 87 ? -0.161 -5.537 5.928 1.00 51.91 103 PRO C O 1
ATOM 1496 N N . GLN B 2 88 ? 0.683 -5.692 8.047 1.00 53.83 104 GLN C N 1
ATOM 1497 C CA . GLN B 2 88 ? 1.569 -4.508 7.967 1.00 55.85 104 GLN C CA 1
ATOM 1498 C C . GLN B 2 88 ? 0.782 -3.302 7.381 1.00 57.36 104 GLN C C 1
ATOM 1499 O O . GLN B 2 88 ? -0.273 -2.944 7.931 1.00 57.62 104 GLN C O 1
ATOM 1505 N N . LEU B 2 89 ? 1.269 -2.697 6.285 1.00 59.00 105 LEU C N 1
ATOM 1506 C CA . LEU B 2 89 ? 0.533 -1.648 5.542 1.00 60.18 105 LEU C CA 1
ATOM 1507 C C . LEU B 2 89 ? -0.076 -0.535 6.456 1.00 61.32 105 LEU C C 1
ATOM 1508 O O . LEU B 2 89 ? -0.949 0.212 6.016 1.00 61.44 105 LEU C O 1
ATOM 1513 N N . GLU B 2 90 ? 0.412 -0.394 7.697 1.00 62.59 106 GLU C N 1
ATOM 1514 C CA . GLU B 2 90 ? -0.374 0.294 8.750 1.00 63.66 106 GLU C CA 1
ATOM 1515 C C . GLU B 2 90 ? 0.302 0.912 10.027 1.00 64.43 106 GLU C C 1
ATOM 1516 O O . GLU B 2 90 ? -0.361 1.712 10.706 1.00 64.70 106 GLU C O 1
ATOM 1522 N N . PRO B 2 91 ? 1.581 0.574 10.375 1.00 65.17 107 PRO C N 1
ATOM 1523 C CA . PRO B 2 91 ? 2.153 1.274 11.582 1.00 65.39 107 PRO C CA 1
ATOM 1524 C C . PRO B 2 91 ? 2.195 2.842 11.520 1.00 65.46 107 PRO C C 1
ATOM 1525 O O . PRO B 2 91 ? 2.391 3.389 10.437 1.00 65.50 107 PRO C O 1
ATOM 1529 N N . SER B 2 92 ? 1.981 3.572 12.625 1.00 65.50 108 SER C N 1
ATOM 1530 C CA . SER B 2 92 ? 1.539 3.043 13.923 1.00 65.48 108 SER C CA 1
ATOM 1531 C C . SER B 2 92 ? 0.717 4.094 14.691 1.00 65.32 108 SER C C 1
ATOM 1532 O O . SER B 2 92 ? 1.238 4.847 15.514 1.00 65.12 108 SER C O 1
ATOM 1535 N N . TYR B 2 98 ? 6.792 -8.270 3.501 1.00 41.07 114 TYR C N 1
ATOM 1536 C CA . TYR B 2 98 ? 6.098 -9.295 2.706 1.00 40.73 114 TYR C CA 1
ATOM 1537 C C . TYR B 2 98 ? 4.773 -9.756 3.361 1.00 40.29 114 TYR C C 1
ATOM 1538 O O . TYR B 2 98 ? 4.711 -10.871 3.913 1.00 40.95 114 TYR C O 1
ATOM 1540 N N . PHE B 2 99 ? 3.745 -8.882 3.299 1.00 38.99 115 PHE C N 1
ATOM 1541 C CA . PHE B 2 99 ? 2.304 -9.222 3.582 1.00 37.84 115 PHE C CA 1
ATOM 1542 C C . PHE B 2 99 ? 2.091 -10.784 3.583 1.00 34.71 115 PHE C C 1
ATOM 1543 O O . PHE B 2 99 ? 2.038 -11.369 4.653 1.00 33.75 115 PHE C O 1
ATOM 1551 N N . PRO B 2 100 ? 2.060 -11.453 2.408 1.00 32.21 116 PRO C N 1
ATOM 1552 C CA . PRO B 2 100 ? 2.091 -12.933 2.389 1.00 30.79 116 PRO C CA 1
ATOM 1553 C C . PRO B 2 100 ? 3.474 -13.551 2.497 1.00 28.77 116 PRO C C 1
ATOM 1554 O O . PRO B 2 100 ? 4.390 -13.142 1.774 1.00 28.99 116 PRO C O 1
ATOM 1558 N N . TYR B 2 101 ? 3.614 -14.552 3.344 1.00 26.71 117 TYR C N 1
ATOM 1559 C CA . TYR B 2 101 ? 4.833 -15.337 3.342 1.00 25.20 117 TYR C CA 1
ATOM 1560 C C . TYR B 2 101 ? 4.607 -16.763 3.838 1.00 24.18 117 TYR C C 1
ATOM 1561 O O . TYR B 2 101 ? 3.629 -17.064 4.513 1.00 22.40 117 TYR C O 1
ATOM 1570 N N . ILE B 2 102 ? 5.585 -17.618 3.561 1.00 23.23 118 ILE C N 1
ATOM 1571 C CA . ILE B 2 102 ? 5.528 -19.001 3.979 1.00 22.39 118 ILE C CA 1
ATOM 1572 C C . ILE B 2 102 ? 6.405 -19.188 5.198 1.00 20.78 118 ILE C C 1
ATOM 1573 O O . ILE B 2 102 ? 7.566 -18.966 5.131 1.00 21.74 118 ILE C O 1
ATOM 1578 N N . GLN B 2 103 ? 5.806 -19.616 6.298 1.00 19.80 119 GLN C N 1
ATOM 1579 C CA . GLN B 2 103 ? 6.509 -19.897 7.505 1.00 21.56 119 GLN C CA 1
ATOM 1580 C C . GLN B 2 103 ? 6.981 -21.351 7.537 1.00 19.71 119 GLN C C 1
ATOM 1581 O O . GLN B 2 103 ? 6.194 -22.281 7.429 1.00 18.51 119 GLN C O 1
ATOM 1587 N N . VAL B 2 104 ? 8.283 -21.512 7.686 1.00 19.34 120 VAL C N 1
ATOM 1588 C CA . VAL B 2 104 ? 8.936 -22.777 7.679 1.00 18.80 120 VAL C CA 1
ATOM 1589 C C . VAL B 2 104 ? 9.645 -22.834 9.028 1.00 21.48 120 VAL C C 1
ATOM 1590 O O . VAL B 2 104 ? 10.590 -22.015 9.362 1.00 19.16 120 VAL C O 1
ATOM 1594 N N . GLN B 2 105 ? 9.196 -23.751 9.826 1.00 23.70 121 GLN C N 1
ATOM 1595 C CA . GLN B 2 105 ? 9.883 -24.019 11.055 1.00 28.66 121 GLN C CA 1
ATOM 1596 C C . GLN B 2 105 ? 9.752 -25.476 11.329 1.00 29.23 121 GLN C C 1
ATOM 1597 O O . GLN B 2 105 ? 8.653 -25.948 11.349 1.00 30.66 121 GLN C O 1
ATOM 1603 N N . PRO B 2 106 ? 10.865 -26.196 11.543 1.00 29.90 122 PRO C N 1
ATOM 1604 C CA . PRO B 2 106 ? 10.618 -27.581 11.907 1.00 30.60 122 PRO C CA 1
ATOM 1605 C C . PRO B 2 106 ? 10.018 -27.704 13.295 1.00 31.71 122 PRO C C 1
ATOM 1606 O O . PRO B 2 106 ? 10.140 -26.784 14.122 1.00 31.90 122 PRO C O 1
ATOM 1610 N N . PRO B 2 107 ? 9.348 -28.824 13.554 1.00 32.94 123 PRO C N 1
ATOM 1611 C CA . PRO B 2 107 ? 9.138 -29.943 12.640 1.00 33.53 123 PRO C CA 1
ATOM 1612 C C . PRO B 2 107 ? 7.903 -29.762 11.685 1.00 34.60 123 PRO C C 1
ATOM 1613 O O . PRO B 2 107 ? 7.589 -30.648 10.888 1.00 34.41 123 PRO C O 1
ATOM 1617 N N . HIS B 2 108 ? 7.217 -28.625 11.749 1.00 35.94 124 HIS C N 1
ATOM 1618 C CA . HIS B 2 108 ? 6.070 -28.389 10.862 1.00 37.32 124 HIS C CA 1
ATOM 1619 C C . HIS B 2 108 ? 6.535 -28.314 9.360 1.00 36.00 124 HIS C C 1
ATOM 1620 O O . HIS B 2 108 ? 5.934 -28.931 8.460 1.00 38.75 124 HIS C O 1
ATOM 1627 N N . GLY B 2 109 ? 7.624 -27.630 9.098 1.00 33.17 125 GLY C N 1
ATOM 1628 C CA . GLY B 2 109 ? 8.043 -27.366 7.738 1.00 31.71 125 GLY C CA 1
ATOM 1629 C C . GLY B 2 109 ? 9.462 -27.771 7.494 1.00 29.58 125 GLY C C 1
ATOM 1630 O O . GLY B 2 109 ? 10.175 -28.084 8.410 1.00 29.61 125 GLY C O 1
ATOM 1631 N N . GLN B 2 110 ? 9.857 -27.728 6.240 1.00 27.06 126 GLN C N 1
ATOM 1632 C CA . GLN B 2 110 ? 11.232 -27.985 5.840 1.00 26.38 126 GLN C CA 1
ATOM 1633 C C . GLN B 2 110 ? 11.550 -27.352 4.498 1.00 24.59 126 GLN C C 1
ATOM 1634 O O . GLN B 2 110 ? 10.622 -27.119 3.671 1.00 22.05 126 GLN C O 1
ATOM 1640 N N . VAL B 2 111 ? 12.859 -27.212 4.250 1.00 21.92 127 VAL C N 1
ATOM 1641 C CA . VAL B 2 111 ? 13.408 -26.878 2.966 1.00 22.75 127 VAL C CA 1
ATOM 1642 C C . VAL B 2 111 ? 14.286 -28.036 2.528 1.00 22.93 127 VAL C C 1
ATOM 1643 O O . VAL B 2 111 ? 15.196 -28.457 3.284 1.00 21.84 127 VAL C O 1
ATOM 1647 N N . ALA B 2 112 ? 13.952 -28.600 1.364 1.00 22.34 128 ALA C N 1
ATOM 1648 C CA . ALA B 2 112 ? 14.788 -29.630 0.693 1.00 22.94 128 ALA C CA 1
ATOM 1649 C C . ALA B 2 112 ? 15.468 -29.110 -0.590 1.00 22.94 128 ALA C C 1
ATOM 1650 O O . ALA B 2 112 ? 14.762 -28.712 -1.540 1.00 24.90 128 ALA C O 1
ATOM 1652 N N . VAL B 2 113 ? 16.804 -28.996 -0.566 1.00 23.41 129 VAL C N 1
ATOM 1653 C CA . VAL B 2 113 ? 17.633 -28.696 -1.731 1.00 23.26 129 VAL C CA 1
ATOM 1654 C C . VAL B 2 113 ? 17.751 -29.920 -2.587 1.00 24.11 129 VAL C C 1
ATOM 1655 O O . VAL B 2 113 ? 18.038 -31.029 -2.086 1.00 21.59 129 VAL C O 1
ATOM 1659 N N . ILE B 2 114 ? 17.525 -29.740 -3.883 1.00 24.06 130 ILE C N 1
ATOM 1660 C CA . ILE B 2 114 ? 17.601 -30.826 -4.846 1.00 24.55 130 ILE C CA 1
ATOM 1661 C C . ILE B 2 114 ? 18.894 -30.613 -5.646 1.00 24.28 130 ILE C C 1
ATOM 1662 O O . ILE B 2 114 ? 19.100 -29.512 -6.244 1.00 25.45 130 ILE C O 1
ATOM 1667 N N . HIS B 2 115 ? 19.782 -31.599 -5.599 1.00 20.69 131 HIS C N 1
ATOM 1668 C CA . HIS B 2 115 ? 21.091 -31.461 -6.177 1.00 19.41 131 HIS C CA 1
ATOM 1669 C C . HIS B 2 115 ? 21.284 -32.390 -7.391 1.00 19.58 131 HIS C C 1
ATOM 1670 O O . HIS B 2 115 ? 20.909 -33.533 -7.344 1.00 17.36 131 HIS C O 1
ATOM 1677 N N . GLY B 2 116 ? 21.876 -31.877 -8.467 1.00 21.58 132 GLY C N 1
ATOM 1678 C CA . GLY B 2 116 ? 22.094 -32.674 -9.686 1.00 24.11 132 GLY C CA 1
ATOM 1679 C C . GLY B 2 116 ? 23.102 -32.067 -10.626 1.00 26.45 132 GLY C C 1
ATOM 1680 O O . GLY B 2 116 ? 23.906 -31.230 -10.211 1.00 26.83 132 GLY C O 1
ATOM 1681 N N . ASP B 2 117 ? 23.046 -32.496 -11.897 1.00 29.77 133 ASP C N 1
ATOM 1682 C CA . ASP B 2 117 ? 23.775 -31.880 -13.053 1.00 31.27 133 ASP C CA 1
ATOM 1683 C C . ASP B 2 117 ? 25.224 -32.352 -13.103 1.00 33.22 133 ASP C C 1
ATOM 1684 O O . ASP B 2 117 ? 25.593 -33.306 -12.387 1.00 33.74 133 ASP C O 1
ATOM 1689 N N . ARG B 2 118 ? 26.017 -31.707 -13.972 1.00 34.96 134 ARG C N 1
ATOM 1690 C CA . ARG B 2 118 ? 27.468 -31.990 -14.187 1.00 36.42 134 ARG C CA 1
ATOM 1691 C C . ARG B 2 118 ? 27.734 -33.212 -15.080 1.00 36.43 134 ARG C C 1
ATOM 1692 O O . ARG B 2 118 ? 28.621 -33.171 -15.941 1.00 36.66 134 ARG C O 1
#

Foldseek 3Di:
DKAKDFADEAAAQAKIKIKIQDDCVQQAQKKKFKWWADPPGDIFGAKIAGNVRPDIDGDPVQPPQWDWGADPVRSMIMIIGGRDDQVVWTWMKMAIAAPDDRGDPRGPDIYPTGTHGYD/DVFKDKAKFFWADWDWDCPDNWTWIWIWGWGDDCDIDTAIEIETDPVRRVVCSPPPDGGFIKIKMFGWDADPPPDCCSRIHGYAYPPRMDIDTDDDDD